Protein AF-A0A150GAD6-F1 (afdb_monomer_lite)

InterPro domains:
  IPR044849 Ion channel CASTOR/POLLUX/SYM8-like [PTHR31563] (109-299)

Secondary structure (DSSP, 8-state):
---GGGS-HHHHHHHHHHHHHHHHHHHH-HHHHHTT---------------------------------------------------------------HHHHHHHHHHHHHHHHHHHHHHHHHHHHTSPPSS--EEEEETT-HHHHHHHHHHHHHHHHHHHHHHHHHHHHHHHTTTS---S-S----S-TT-S--EEEEE-HHHHHHHHHHHHHH-TTHHHHHHHHHSTTS-EEEEE-GGGGTPPTT-EEEHHHHHHHHHTTT-EEEEEEETTEEEES--TT-EEE--TT-EEEEEES---

Organism: Gonium pectorale (NCBI:txid33097)

pLDDT: mean 71.63, std 22.08, range [29.22, 98.5]

Radius of gyration: 32.31 Å; chains: 1; bounding box: 54×62×114 Å

Sequence (302 aa):
MAGLESLPADEADAAVLAAALQLQRLLADPRIVQAADPWVTHEDEEAEADGSPSSPWSGLSRTGTVIQRLSSEDGDVRGEMGYNWGEVSISSSSGSSVDFVELAAAEAEAARRRREAAEAADAAAQRRRPPAKPLTFVCSLRDHQNAAVLRAIADVACRTASASVAAAVRRHGDGAAAGTEAAADGGGGGGWARGLSIEAVEPGAIVSGILAQVAADPRLASGLEDLLDESGCELYLKRPDRYGLPPLERLSWEQVCEVVHATGDAALGYQHRGHLVLAPPAASPLVLVAGDKLVVLSESFL

Structure (mmCIF, N/CA/C/O backbone):
data_AF-A0A150GAD6-F1
#
_entry.id   AF-A0A150GAD6-F1
#
loop_
_atom_site.group_PDB
_atom_site.id
_atom_site.type_symbol
_atom_site.label_atom_id
_atom_site.label_alt_id
_atom_site.label_comp_id
_atom_site.label_asym_id
_atom_site.label_entity_id
_atom_site.label_seq_id
_atom_site.pdbx_PDB_ins_code
_atom_site.Cartn_x
_atom_site.Cartn_y
_atom_site.Cartn_z
_atom_site.occupancy
_atom_site.B_iso_or_equiv
_atom_site.auth_seq_id
_atom_site.auth_comp_id
_atom_site.auth_asym_id
_atom_site.auth_atom_id
_atom_site.pdbx_PDB_model_num
ATOM 1 N N . MET A 1 1 ? -4.203 -9.283 8.607 1.00 38.91 1 MET A N 1
ATOM 2 C CA . MET A 1 1 ? -3.133 -10.017 9.307 1.00 38.91 1 MET A CA 1
ATOM 3 C C . MET A 1 1 ? -3.082 -9.498 10.722 1.00 38.91 1 MET A C 1
ATOM 5 O O . MET A 1 1 ? -2.975 -8.289 10.885 1.00 38.91 1 MET A O 1
ATOM 9 N N . ALA A 1 2 ? -3.182 -10.368 11.724 1.00 40.28 2 ALA A N 1
ATOM 10 C CA . ALA A 1 2 ? -2.573 -10.016 12.995 1.00 40.28 2 ALA A CA 1
ATOM 11 C C . ALA A 1 2 ? -1.077 -9.863 12.672 1.00 40.28 2 ALA A C 1
ATOM 13 O O . ALA A 1 2 ? -0.500 -10.760 12.054 1.00 40.28 2 ALA A O 1
ATOM 14 N N . GLY A 1 3 ? -0.522 -8.660 12.848 1.00 43.34 3 GLY A N 1
ATOM 15 C CA . GLY A 1 3 ? 0.879 -8.413 12.508 1.00 43.34 3 GLY A CA 1
ATOM 16 C C . GLY A 1 3 ? 1.776 -9.386 13.274 1.00 43.34 3 GLY A C 1
ATOM 17 O O . GLY A 1 3 ? 1.334 -9.993 14.246 1.00 43.34 3 GLY A O 1
ATOM 18 N N . LEU A 1 4 ? 3.054 -9.486 12.901 1.00 44.22 4 LEU A N 1
ATOM 19 C CA . LEU A 1 4 ? 4.065 -10.208 13.699 1.00 44.22 4 LEU A CA 1
ATOM 20 C C . LEU A 1 4 ? 4.022 -9.840 15.201 1.00 44.22 4 LEU A C 1
ATOM 22 O O . LEU A 1 4 ? 4.456 -10.603 16.051 1.00 44.22 4 LEU A O 1
ATOM 26 N N . GLU A 1 5 ? 3.434 -8.687 15.518 1.00 45.50 5 GLU A N 1
ATOM 27 C CA . GLU A 1 5 ? 3.086 -8.178 16.842 1.00 45.50 5 GLU A CA 1
ATOM 28 C C . GLU A 1 5 ? 2.200 -9.088 17.711 1.00 45.50 5 GLU A C 1
ATOM 30 O O . GLU A 1 5 ? 2.234 -8.936 18.931 1.00 45.50 5 GLU A O 1
ATOM 35 N N . SER A 1 6 ? 1.403 -9.994 17.130 1.00 52.91 6 SER A N 1
ATOM 36 C CA . SER A 1 6 ? 0.539 -10.917 17.884 1.00 52.91 6 SER A CA 1
ATOM 37 C C . SER A 1 6 ? 1.112 -12.324 18.030 1.00 52.91 6 SER A C 1
ATOM 39 O O . SER A 1 6 ? 0.463 -13.168 18.648 1.00 52.91 6 SER A O 1
ATOM 41 N N . LEU A 1 7 ? 2.251 -12.612 17.396 1.00 53.53 7 LEU A N 1
ATOM 42 C CA . LEU A 1 7 ? 2.871 -13.927 17.486 1.00 53.53 7 LEU A CA 1
ATOM 43 C C . LEU A 1 7 ? 3.637 -14.054 18.812 1.00 53.53 7 LEU A C 1
ATOM 45 O O . LEU A 1 7 ? 4.181 -13.060 19.309 1.00 53.53 7 LEU A O 1
ATOM 49 N N . PRO A 1 8 ? 3.693 -15.256 19.405 1.00 71.38 8 PRO A N 1
ATOM 50 C CA . PRO A 1 8 ? 4.574 -15.515 20.534 1.00 71.38 8 PRO A CA 1
ATOM 51 C C . PRO A 1 8 ? 6.049 -15.290 20.136 1.00 71.38 8 PRO A C 1
ATOM 53 O O . PRO A 1 8 ? 6.417 -15.307 18.960 1.00 71.38 8 PRO A O 1
ATOM 56 N N . ALA A 1 9 ? 6.898 -14.977 21.121 1.00 63.19 9 ALA A N 1
ATOM 57 C CA . ALA A 1 9 ? 8.249 -14.450 20.885 1.00 63.19 9 ALA A CA 1
ATOM 58 C C . ALA A 1 9 ? 9.153 -15.393 20.065 1.00 63.19 9 ALA A C 1
ATOM 60 O O . ALA A 1 9 ? 9.979 -14.936 19.280 1.00 63.19 9 ALA A O 1
ATOM 61 N N . ASP A 1 10 ? 8.970 -16.699 20.222 1.00 61.72 10 ASP A N 1
ATOM 62 C CA . ASP A 1 10 ? 9.649 -17.752 19.470 1.00 61.72 10 ASP A CA 1
ATOM 63 C C . ASP A 1 10 ? 9.242 -17.787 17.986 1.00 61.72 10 ASP A C 1
ATOM 65 O O . ASP A 1 10 ? 10.100 -17.949 17.116 1.00 61.72 10 ASP A O 1
ATOM 69 N N . GLU A 1 11 ? 7.965 -17.555 17.674 1.00 66.31 11 GLU A N 1
ATOM 70 C CA . GLU A 1 11 ? 7.484 -17.437 16.291 1.00 66.31 11 GLU A CA 1
ATOM 71 C C . GLU A 1 11 ? 7.970 -16.142 15.614 1.00 66.31 11 GLU A C 1
ATOM 73 O O . GLU A 1 11 ? 8.321 -16.151 14.430 1.00 66.31 11 GLU A O 1
ATOM 78 N N . ALA A 1 12 ? 8.055 -15.034 16.358 1.00 61.72 12 ALA A N 1
ATOM 79 C CA . ALA A 1 12 ? 8.603 -13.773 15.852 1.00 61.72 12 ALA A CA 1
ATOM 80 C C . ALA A 1 12 ? 10.104 -13.885 15.516 1.00 61.72 12 ALA A C 1
ATOM 82 O O . ALA A 1 12 ? 10.535 -13.434 14.450 1.00 61.72 12 ALA A O 1
ATOM 83 N N . ASP A 1 13 ? 10.892 -14.537 16.377 1.00 60.00 13 ASP A N 1
ATOM 84 C CA . ASP A 1 13 ? 12.315 -14.802 16.129 1.00 60.00 13 ASP A CA 1
ATOM 85 C C . ASP A 1 13 ? 12.518 -15.705 14.896 1.00 60.00 13 ASP A C 1
ATOM 87 O O . ASP A 1 13 ? 13.404 -15.453 14.071 1.00 60.00 13 ASP A O 1
ATOM 91 N N . ALA A 1 14 ? 11.663 -16.719 14.715 1.00 64.75 14 ALA A N 1
ATOM 92 C CA . ALA A 1 14 ? 11.680 -17.576 13.530 1.00 64.75 14 ALA A CA 1
ATOM 93 C C . ALA A 1 14 ? 11.357 -16.797 12.241 1.00 64.75 14 ALA A C 1
ATOM 95 O O . ALA A 1 14 ? 12.007 -17.008 11.212 1.00 64.75 14 ALA A O 1
ATOM 96 N N . ALA A 1 15 ? 10.403 -15.862 12.290 1.00 61.16 15 ALA A N 1
ATOM 97 C CA . ALA A 1 15 ? 10.055 -15.014 11.153 1.00 61.16 15 ALA A CA 1
ATOM 98 C C . ALA A 1 15 ? 11.191 -14.052 10.762 1.00 61.16 15 ALA A C 1
ATOM 100 O O . ALA A 1 15 ? 11.472 -13.884 9.574 1.00 61.16 15 ALA A O 1
ATOM 101 N N . VAL A 1 16 ? 11.895 -13.468 11.739 1.00 62.44 16 VAL A N 1
ATOM 102 C CA . VAL A 1 16 ? 13.074 -12.623 11.477 1.00 62.44 16 VAL A CA 1
ATOM 103 C C . VAL A 1 16 ? 14.212 -13.430 10.862 1.00 62.44 16 VAL A C 1
ATOM 105 O O . VAL A 1 16 ? 14.834 -12.973 9.902 1.00 62.44 16 VAL A O 1
ATOM 108 N N . LEU A 1 17 ? 14.469 -14.641 11.364 1.00 65.19 17 LEU A N 1
ATOM 109 C CA . LEU A 1 17 ? 15.469 -15.530 10.776 1.00 65.19 17 LEU A CA 1
ATOM 110 C C . LEU A 1 17 ? 15.102 -15.902 9.332 1.00 65.19 17 LEU A C 1
ATOM 112 O O . LEU A 1 17 ? 15.962 -15.868 8.454 1.00 65.19 17 LEU A O 1
ATOM 116 N N . ALA A 1 18 ? 13.829 -16.206 9.066 1.00 65.06 18 ALA A N 1
ATOM 117 C CA . ALA A 1 18 ? 13.349 -16.492 7.718 1.00 65.06 18 ALA A CA 1
ATOM 118 C C . ALA A 1 18 ? 13.539 -15.291 6.774 1.00 65.06 18 ALA A C 1
ATOM 120 O O . ALA A 1 18 ? 14.039 -15.474 5.664 1.00 65.06 18 ALA A O 1
ATOM 121 N N . ALA A 1 19 ? 13.221 -14.072 7.221 1.00 63.06 19 ALA A N 1
ATOM 122 C CA . ALA A 1 19 ? 13.436 -12.847 6.449 1.00 63.06 19 ALA A CA 1
ATOM 123 C C . ALA A 1 19 ? 14.930 -12.583 6.180 1.00 63.06 19 ALA A C 1
ATOM 125 O O . ALA A 1 19 ? 15.312 -12.255 5.056 1.00 63.06 19 ALA A O 1
ATOM 126 N N . ALA A 1 20 ? 15.798 -12.792 7.175 1.00 64.75 20 ALA A N 1
ATOM 127 C CA . ALA A 1 20 ? 17.246 -12.648 7.019 1.00 64.75 20 ALA A CA 1
ATOM 128 C C . ALA A 1 20 ? 17.827 -13.669 6.023 1.00 64.75 20 ALA A C 1
ATOM 130 O O . ALA A 1 20 ? 18.630 -13.308 5.162 1.00 64.75 20 ALA A O 1
ATOM 131 N N . LEU A 1 21 ? 17.379 -14.927 6.083 1.00 68.69 21 LEU A N 1
ATOM 132 C CA . LEU A 1 21 ? 17.775 -15.972 5.134 1.00 68.69 21 LEU A CA 1
ATOM 133 C C . LEU A 1 21 ? 17.241 -15.705 3.720 1.00 68.69 21 LEU A C 1
ATOM 135 O O . LEU A 1 21 ? 17.949 -15.947 2.742 1.00 68.69 21 LEU A O 1
ATOM 139 N N . GLN A 1 22 ? 16.019 -15.179 3.591 1.00 67.81 22 GLN A N 1
ATOM 140 C CA . GLN A 1 22 ? 15.479 -14.730 2.305 1.00 67.81 22 GLN A CA 1
ATOM 141 C C . GLN A 1 22 ? 16.316 -13.591 1.719 1.00 67.81 22 GLN A C 1
ATOM 143 O O . GLN A 1 22 ? 16.651 -13.645 0.536 1.00 67.81 22 GLN A O 1
ATOM 148 N N . LEU A 1 23 ? 16.721 -12.616 2.540 1.00 68.62 23 LEU A N 1
ATOM 149 C CA . LEU A 1 23 ? 17.596 -11.527 2.112 1.00 68.62 23 LEU A CA 1
ATOM 150 C C . LEU A 1 23 ? 18.963 -12.052 1.660 1.00 68.62 23 LEU A C 1
ATOM 152 O O . LEU A 1 23 ? 19.433 -11.686 0.587 1.00 68.62 23 LEU A O 1
ATOM 156 N N . GLN A 1 24 ? 19.581 -12.959 2.425 1.00 71.94 24 GLN A N 1
ATOM 157 C CA . GLN A 1 24 ? 20.842 -13.593 2.025 1.00 71.94 24 GLN A CA 1
ATOM 158 C C . GLN A 1 24 ? 20.704 -14.355 0.703 1.00 71.94 24 GLN A C 1
ATOM 160 O O . GLN A 1 24 ? 21.581 -14.249 -0.151 1.00 71.94 24 GLN A O 1
ATOM 165 N N . ARG A 1 25 ? 19.600 -15.084 0.501 1.00 71.19 25 ARG A N 1
ATOM 166 C CA . ARG A 1 25 ? 19.341 -15.814 -0.747 1.00 71.19 25 ARG A CA 1
ATOM 167 C C . ARG A 1 25 ? 19.151 -14.874 -1.939 1.00 71.19 25 ARG A C 1
ATOM 169 O O . ARG A 1 25 ? 19.709 -15.150 -2.994 1.00 71.19 25 ARG A O 1
ATOM 176 N N . LEU A 1 26 ? 18.408 -13.780 -1.766 1.00 67.69 26 LEU A N 1
ATOM 177 C CA . LEU A 1 26 ? 18.246 -12.724 -2.774 1.00 67.69 26 LEU A CA 1
ATOM 178 C C . LEU A 1 26 ? 19.596 -12.103 -3.153 1.00 67.69 26 LEU A C 1
ATOM 180 O O . LEU A 1 26 ? 19.914 -11.980 -4.330 1.00 67.69 26 LEU A O 1
ATOM 184 N N . LEU A 1 27 ? 20.419 -11.769 -2.157 1.00 69.00 27 LEU A N 1
ATOM 185 C CA . LEU A 1 27 ? 21.738 -11.159 -2.359 1.00 69.00 27 LEU A CA 1
ATOM 186 C C . LEU A 1 27 ? 22.782 -12.123 -2.943 1.00 69.00 27 LEU A C 1
ATOM 188 O O . LEU A 1 27 ? 23.798 -11.669 -3.474 1.00 69.00 27 LEU A O 1
ATOM 192 N N . ALA A 1 28 ? 22.563 -13.431 -2.809 1.00 72.12 28 ALA A N 1
ATOM 193 C CA . ALA A 1 28 ? 23.409 -14.475 -3.373 1.00 72.12 28 ALA A CA 1
ATOM 194 C C . ALA A 1 28 ? 23.013 -14.864 -4.807 1.00 72.12 28 ALA A C 1
ATOM 196 O O . ALA A 1 28 ? 23.768 -15.596 -5.444 1.00 72.12 28 ALA A O 1
ATOM 197 N N . ASP A 1 29 ? 21.862 -14.407 -5.320 1.00 71.25 29 ASP A N 1
ATOM 198 C CA . ASP A 1 29 ? 21.443 -14.702 -6.690 1.00 71.25 29 ASP A CA 1
ATOM 199 C C . ASP A 1 29 ? 22.270 -13.869 -7.690 1.00 71.25 29 ASP A C 1
ATOM 201 O O . ASP A 1 29 ? 22.107 -12.645 -7.775 1.00 71.25 29 ASP A O 1
ATOM 205 N N . PRO A 1 30 ? 23.154 -14.502 -8.486 1.00 64.56 30 PRO A N 1
ATOM 206 C CA . PRO A 1 30 ? 23.999 -13.783 -9.425 1.00 64.56 30 PRO A CA 1
ATOM 207 C C . PRO A 1 30 ? 23.189 -13.109 -10.532 1.00 64.56 30 PRO A C 1
ATOM 209 O O . PRO A 1 30 ? 23.686 -12.159 -11.110 1.00 64.56 30 PRO A O 1
ATOM 212 N N . ARG A 1 31 ? 21.951 -13.527 -10.828 1.00 65.38 31 ARG A N 1
ATOM 213 C CA . ARG A 1 31 ? 21.124 -12.878 -11.862 1.00 65.38 31 ARG A CA 1
ATOM 214 C C . ARG A 1 31 ? 20.660 -11.492 -11.433 1.00 65.38 31 ARG A C 1
ATOM 216 O O . ARG A 1 31 ? 20.565 -10.597 -12.265 1.00 65.38 31 ARG A O 1
ATOM 223 N N . ILE A 1 32 ? 20.414 -11.319 -10.138 1.00 62.12 32 ILE A N 1
ATOM 224 C CA . ILE A 1 32 ? 20.028 -10.035 -9.547 1.00 62.12 32 ILE A CA 1
ATOM 225 C C . ILE A 1 32 ? 21.247 -9.106 -9.483 1.00 62.12 32 ILE A C 1
ATOM 227 O O . ILE A 1 32 ? 21.131 -7.913 -9.747 1.00 62.12 32 ILE A O 1
ATOM 231 N N . VAL A 1 33 ? 22.428 -9.664 -9.196 1.00 57.25 33 VAL A N 1
ATOM 232 C CA . VAL A 1 33 ? 23.683 -8.907 -9.062 1.00 57.25 33 VAL A CA 1
ATOM 233 C C . VAL A 1 33 ? 24.350 -8.604 -10.417 1.00 57.25 33 VAL A C 1
ATOM 235 O O . VAL A 1 33 ? 24.954 -7.549 -10.568 1.00 57.25 33 VAL A O 1
ATOM 238 N N . GLN A 1 34 ? 24.250 -9.492 -11.413 1.00 55.38 34 GLN A N 1
ATOM 239 C CA . GLN A 1 34 ? 24.937 -9.367 -12.712 1.00 55.38 34 GLN A CA 1
ATOM 240 C C . GLN A 1 34 ? 24.139 -8.610 -13.782 1.00 55.38 34 GLN A C 1
ATOM 242 O O . GLN A 1 34 ? 24.724 -8.207 -14.780 1.00 55.38 34 GLN A O 1
ATOM 247 N N . ALA A 1 35 ? 22.845 -8.337 -13.586 1.00 53.59 35 ALA A N 1
ATOM 248 C CA . ALA A 1 35 ? 22.073 -7.466 -14.486 1.00 53.59 35 ALA A CA 1
ATOM 249 C C . ALA A 1 35 ? 22.475 -5.970 -14.400 1.00 53.59 35 ALA A C 1
ATOM 251 O O . ALA A 1 35 ? 21.791 -5.109 -14.958 1.00 53.59 35 ALA A O 1
ATOM 252 N N . ALA A 1 36 ? 23.554 -5.660 -13.672 1.00 48.69 36 ALA A N 1
ATOM 253 C CA . ALA A 1 36 ? 23.989 -4.317 -13.317 1.00 48.69 36 ALA A CA 1
ATOM 254 C C . ALA A 1 36 ? 24.815 -3.590 -14.395 1.00 48.69 36 ALA A C 1
ATOM 256 O O . ALA A 1 36 ? 24.893 -2.375 -14.306 1.00 48.69 36 ALA A O 1
ATOM 257 N N . ASP A 1 37 ? 25.342 -4.263 -15.426 1.00 52.28 37 ASP A N 1
ATOM 258 C CA . ASP A 1 37 ? 26.145 -3.588 -16.464 1.00 52.28 37 ASP A CA 1
ATOM 259 C C . ASP A 1 37 ? 25.886 -4.107 -17.889 1.00 52.28 37 ASP A C 1
ATOM 261 O O . ASP A 1 37 ? 26.587 -4.993 -18.380 1.00 52.28 37 ASP A O 1
ATOM 265 N N . PRO A 1 38 ? 24.903 -3.531 -18.600 1.00 49.25 38 PRO A N 1
ATOM 266 C CA . PRO A 1 38 ? 24.990 -3.433 -20.056 1.00 49.25 38 PRO A CA 1
ATOM 267 C C . PRO A 1 38 ? 25.139 -1.989 -20.556 1.00 49.25 38 PRO A C 1
ATOM 269 O O . PRO A 1 38 ? 25.430 -1.797 -21.731 1.00 49.25 38 PRO A O 1
ATOM 272 N N . TRP A 1 39 ? 25.002 -0.973 -19.694 1.00 47.53 39 TRP A N 1
ATOM 273 C CA . TRP A 1 39 ? 25.219 0.433 -20.065 1.00 47.53 39 TRP A CA 1
ATOM 274 C C . TRP A 1 39 ? 26.703 0.810 -20.011 1.00 47.53 39 TRP A C 1
ATOM 276 O O . TRP A 1 39 ? 27.077 1.848 -19.471 1.00 47.53 39 TRP A O 1
ATOM 286 N N . VAL A 1 40 ? 27.559 -0.027 -20.604 1.00 49.78 40 VAL A N 1
ATOM 287 C CA . VAL A 1 40 ? 28.810 0.489 -21.157 1.00 49.78 40 VAL A CA 1
ATOM 288 C C . VAL A 1 40 ? 28.367 1.438 -22.258 1.00 49.78 40 VAL A C 1
ATOM 290 O O . VAL A 1 40 ? 27.817 1.014 -23.273 1.00 49.78 40 VAL A O 1
ATOM 293 N N . THR A 1 41 ? 28.504 2.730 -21.987 1.00 49.62 41 THR A N 1
ATOM 294 C CA . THR A 1 41 ? 28.263 3.815 -22.927 1.00 49.62 41 THR A CA 1
ATOM 295 C C . THR A 1 41 ? 29.066 3.532 -24.191 1.00 49.62 41 THR A C 1
ATOM 297 O O . THR A 1 41 ? 30.276 3.750 -24.227 1.00 49.62 41 THR A O 1
ATOM 300 N N . HIS A 1 42 ? 28.403 3.011 -25.223 1.00 46.66 42 HIS A N 1
ATOM 301 C CA . HIS A 1 42 ? 28.862 3.197 -26.588 1.00 46.66 42 HIS A CA 1
ATOM 302 C C . HIS A 1 42 ? 28.696 4.689 -26.875 1.00 46.66 42 HIS A C 1
ATOM 304 O O . HIS A 1 42 ? 27.632 5.148 -27.281 1.00 46.66 42 HIS A O 1
ATOM 310 N N . GLU A 1 43 ? 29.729 5.455 -26.534 1.00 49.59 43 GLU A N 1
ATOM 311 C CA . GLU A 1 43 ? 29.955 6.787 -27.074 1.00 49.59 43 GLU A CA 1
ATOM 312 C C . GLU A 1 43 ? 30.253 6.620 -28.565 1.00 49.59 43 GLU A C 1
ATOM 314 O O . GLU A 1 43 ? 31.413 6.586 -28.944 1.00 49.59 43 GLU A O 1
ATOM 319 N N . ASP A 1 44 ? 29.232 6.446 -29.405 1.00 46.19 44 ASP A N 1
ATOM 320 C CA . ASP A 1 44 ? 29.406 6.519 -30.854 1.00 46.19 44 ASP A CA 1
ATOM 321 C C . ASP A 1 44 ? 28.166 7.120 -31.536 1.00 46.19 44 ASP A C 1
ATOM 323 O O . ASP A 1 44 ? 27.056 6.596 -31.465 1.00 46.19 44 ASP A O 1
ATOM 327 N N . GLU A 1 45 ? 28.452 8.220 -32.237 1.00 52.09 45 GLU A N 1
ATOM 328 C CA . GLU A 1 45 ? 27.810 8.708 -33.463 1.00 52.09 45 GLU A CA 1
ATOM 329 C C . GLU A 1 45 ? 26.387 9.287 -33.370 1.00 52.09 45 GLU A C 1
ATOM 331 O O . GLU A 1 45 ? 25.390 8.698 -33.789 1.00 52.09 45 GLU A O 1
ATOM 336 N N . GLU A 1 46 ? 26.327 10.558 -32.957 1.00 44.50 46 GLU A N 1
ATOM 337 C CA . GLU A 1 46 ? 25.264 11.486 -33.350 1.00 44.50 46 GLU A CA 1
ATOM 338 C C . GLU A 1 46 ? 25.270 11.681 -34.878 1.00 44.50 46 GLU A C 1
ATOM 340 O O . GLU A 1 46 ? 26.071 12.436 -35.432 1.00 44.50 46 GLU A O 1
ATOM 345 N N . ALA A 1 47 ? 24.354 11.005 -35.570 1.00 46.06 47 ALA A N 1
ATOM 346 C CA . ALA A 1 47 ? 23.941 11.372 -36.917 1.00 46.06 47 ALA A CA 1
ATOM 347 C C . ALA A 1 47 ? 22.699 12.271 -36.832 1.00 46.06 47 ALA A C 1
ATOM 349 O O . ALA A 1 47 ? 21.620 11.833 -36.428 1.00 46.06 47 ALA A O 1
ATOM 350 N N . GLU A 1 48 ? 22.875 13.533 -37.230 1.00 53.44 48 GLU A N 1
ATOM 351 C CA . GLU A 1 48 ? 21.810 14.500 -37.492 1.00 53.44 48 GLU A CA 1
ATOM 352 C C . GLU A 1 48 ? 20.735 13.909 -38.419 1.00 53.44 48 GLU A C 1
ATOM 354 O O . GLU A 1 48 ? 21.009 13.539 -39.563 1.00 53.44 48 GLU A O 1
ATOM 359 N N . ALA A 1 49 ? 19.484 13.900 -37.961 1.00 42.75 49 ALA A N 1
ATOM 360 C CA . ALA A 1 49 ? 18.324 13.810 -38.838 1.00 42.75 49 ALA A CA 1
ATOM 361 C C . ALA A 1 49 ? 17.212 14.724 -38.310 1.00 42.75 49 ALA A C 1
ATOM 363 O O . ALA A 1 49 ? 16.446 14.385 -37.409 1.00 42.75 49 ALA A O 1
ATOM 364 N N . ASP A 1 50 ? 17.190 15.913 -38.902 1.00 50.41 50 ASP A N 1
ATOM 365 C CA . ASP A 1 50 ? 16.188 16.963 -38.788 1.00 50.41 50 ASP A CA 1
ATOM 366 C C . ASP A 1 50 ? 14.859 16.517 -39.431 1.00 50.41 50 ASP A C 1
ATOM 368 O O . ASP A 1 50 ? 14.846 15.957 -40.532 1.00 50.41 50 ASP A O 1
ATOM 372 N N . GLY A 1 51 ? 13.727 16.738 -38.755 1.00 41.44 51 GLY A N 1
ATOM 373 C CA . GLY A 1 51 ? 12.421 16.310 -39.271 1.00 41.44 51 GLY A CA 1
ATOM 374 C C . GLY A 1 51 ? 11.244 16.428 -38.301 1.00 41.44 51 GLY A C 1
ATOM 375 O O . GLY A 1 51 ? 10.686 15.421 -37.873 1.00 41.44 51 GLY A O 1
ATOM 376 N N . SER A 1 52 ? 10.819 17.657 -37.995 1.00 49.50 52 SER A N 1
ATOM 377 C CA . SER A 1 52 ? 9.521 17.943 -37.350 1.00 49.50 52 SER A CA 1
ATOM 378 C C . SER A 1 52 ? 8.324 17.561 -38.235 1.00 49.50 52 SER A C 1
ATOM 380 O O . SER A 1 52 ? 8.336 17.848 -39.435 1.00 49.50 52 SER A O 1
ATOM 382 N N . PRO A 1 53 ? 7.221 17.069 -37.635 1.00 46.25 53 PRO A N 1
ATOM 383 C CA . PRO A 1 53 ? 5.939 17.719 -37.927 1.00 46.25 53 PRO A CA 1
ATOM 384 C C . PRO A 1 53 ? 4.969 17.873 -36.734 1.00 46.25 53 PRO A C 1
ATOM 386 O O . PRO A 1 53 ? 4.597 16.927 -36.048 1.00 46.25 53 PRO A O 1
ATOM 389 N N . SER A 1 54 ? 4.524 19.124 -36.588 1.00 36.88 54 SER A N 1
ATOM 390 C CA . SER A 1 54 ? 3.229 19.668 -36.137 1.00 36.88 54 SER A CA 1
ATOM 391 C C . SER A 1 54 ? 2.149 18.757 -35.514 1.00 36.88 54 SER A C 1
ATOM 393 O O . SER A 1 54 ? 1.542 17.931 -36.198 1.00 36.88 54 SER A O 1
ATOM 395 N N . SER A 1 55 ? 1.751 19.100 -34.283 1.00 35.25 55 SER A N 1
ATOM 396 C CA . SER A 1 55 ? 0.477 18.718 -33.645 1.00 35.25 55 SER A CA 1
ATOM 397 C C . SER A 1 55 ? -0.674 19.674 -34.007 1.00 35.25 55 SER A C 1
ATOM 399 O O . SER A 1 55 ? -0.476 20.890 -33.957 1.00 35.25 55 SER A O 1
ATOM 401 N N . PRO A 1 56 ? -1.900 19.170 -34.268 1.00 46.91 56 PRO A N 1
ATOM 402 C CA . PRO A 1 56 ? -3.088 20.004 -34.433 1.00 46.91 56 PRO A CA 1
ATOM 403 C C . PRO A 1 56 ? -4.219 19.599 -33.473 1.00 46.91 56 PRO A C 1
ATOM 405 O O . PRO A 1 56 ? -5.173 18.956 -33.893 1.00 46.91 56 PRO A O 1
ATOM 408 N N . TRP A 1 57 ? -4.161 19.985 -32.197 1.00 37.53 57 TRP A N 1
ATOM 409 C CA . TRP A 1 57 ? -5.321 19.855 -31.304 1.00 37.53 57 TRP A CA 1
ATOM 410 C C . TRP A 1 57 ? -5.424 21.066 -30.382 1.00 37.53 57 TRP A C 1
ATOM 412 O O . TRP A 1 57 ? -4.706 21.200 -29.399 1.00 37.53 57 TRP A O 1
ATOM 422 N N . SER A 1 58 ? -6.333 21.973 -30.734 1.00 35.69 58 SER A N 1
ATOM 423 C CA . SER A 1 58 ? -6.829 23.027 -29.855 1.00 35.69 58 SER A CA 1
ATOM 424 C C . SER A 1 58 ? -8.350 23.054 -29.952 1.00 35.69 58 SER A C 1
ATOM 426 O O . SER A 1 58 ? -8.912 23.026 -31.046 1.00 35.69 58 SER A O 1
ATOM 428 N N . GLY A 1 59 ? -9.007 23.103 -28.794 1.00 36.38 59 GLY A N 1
ATOM 429 C CA . GLY A 1 59 ? -10.427 23.418 -28.692 1.00 36.38 59 GLY A CA 1
ATOM 430 C C . GLY A 1 59 ? -11.189 22.512 -27.737 1.00 36.38 59 GLY A C 1
ATOM 431 O O . GLY A 1 59 ? -11.581 21.420 -28.122 1.00 36.38 59 GLY A O 1
ATOM 432 N N . LEU A 1 60 ? -11.468 23.018 -26.532 1.00 34.56 60 LEU A N 1
ATOM 433 C CA . LEU A 1 60 ? -12.828 23.120 -25.984 1.00 34.56 60 LEU A CA 1
ATOM 434 C C . LEU A 1 60 ? -12.795 23.820 -24.617 1.00 34.56 60 LEU A C 1
ATOM 436 O O . LEU A 1 60 ? -12.206 23.344 -23.655 1.00 34.56 60 LEU A O 1
ATOM 440 N N . SER A 1 61 ? -13.455 24.976 -24.550 1.00 37.28 61 SER A N 1
ATOM 441 C CA . SER A 1 61 ? -13.849 25.653 -23.312 1.00 37.28 61 SER A CA 1
ATOM 442 C C . SER A 1 61 ? -15.304 25.315 -22.987 1.00 37.28 61 SER A C 1
ATOM 444 O O . SER A 1 61 ? -16.105 25.277 -23.921 1.00 37.28 61 SER A O 1
ATOM 446 N N . ARG A 1 62 ? -15.666 25.227 -21.694 1.00 34.28 62 ARG A N 1
ATOM 447 C CA . ARG A 1 62 ? -16.696 26.066 -21.020 1.00 34.28 62 ARG A CA 1
ATOM 448 C C . ARG A 1 62 ? -17.245 25.464 -19.708 1.00 34.28 62 ARG A C 1
ATOM 450 O O . ARG A 1 62 ? -17.634 24.309 -19.694 1.00 34.28 62 ARG A O 1
ATOM 457 N N . THR A 1 63 ? -17.367 26.358 -18.705 1.00 31.56 63 THR A N 1
ATOM 458 C CA . THR A 1 63 ? -18.436 26.555 -17.675 1.00 31.56 63 THR A CA 1
ATOM 459 C C . THR A 1 63 ? -18.901 25.341 -16.856 1.00 31.56 63 THR A C 1
ATOM 461 O O . THR A 1 63 ? -19.337 24.365 -17.438 1.00 31.56 63 THR A O 1
ATOM 464 N N . GLY A 1 64 ? -18.968 25.317 -15.521 1.00 29.22 64 GLY A N 1
ATOM 465 C CA . GLY A 1 64 ? -19.193 26.337 -14.483 1.00 29.22 64 GLY A CA 1
ATOM 466 C C . GLY A 1 64 ? -20.296 25.805 -13.541 1.00 29.22 64 GLY A C 1
ATOM 467 O O . GLY A 1 64 ? -21.169 25.106 -14.040 1.00 29.22 64 GLY A O 1
ATOM 468 N N . THR A 1 65 ? -20.270 26.088 -12.227 1.00 30.28 65 THR A N 1
ATOM 469 C CA . THR A 1 65 ? -21.440 26.365 -11.339 1.00 30.28 65 THR A CA 1
ATOM 470 C C . THR A 1 65 ? -21.042 26.401 -9.853 1.00 30.28 65 THR A C 1
ATOM 472 O O . THR A 1 65 ? -20.170 25.680 -9.386 1.00 30.28 65 THR A O 1
ATOM 475 N N . VAL A 1 66 ? -21.723 27.313 -9.160 1.00 34.25 66 VAL A N 1
ATOM 476 C CA . VAL A 1 66 ? -21.689 27.764 -7.763 1.00 34.25 66 VAL A CA 1
ATOM 477 C C . VAL A 1 66 ? -22.384 26.787 -6.806 1.00 34.25 66 VAL A C 1
ATOM 479 O O . VAL A 1 66 ? -23.478 26.332 -7.126 1.00 34.25 66 VAL A O 1
ATOM 482 N N . ILE A 1 67 ? -21.857 26.595 -5.586 1.00 33.09 67 ILE A N 1
ATOM 483 C CA . ILE A 1 67 ? -22.645 26.151 -4.416 1.00 33.09 67 ILE A CA 1
ATOM 484 C C . ILE A 1 67 ? -22.254 26.956 -3.161 1.00 33.09 67 ILE A C 1
ATOM 486 O O . ILE A 1 67 ? -21.090 27.021 -2.779 1.00 33.09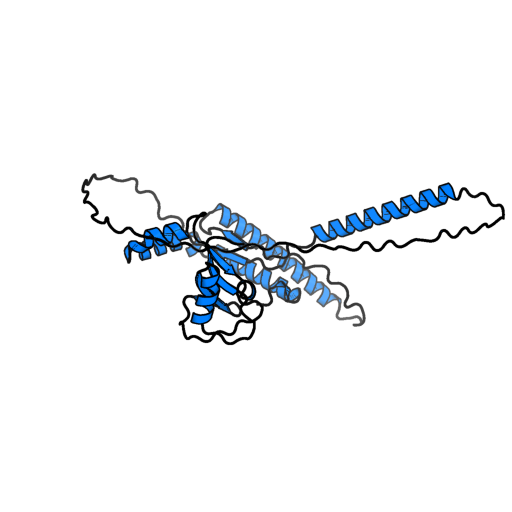 67 ILE A O 1
ATOM 490 N N . GLN A 1 68 ? -23.267 27.560 -2.527 1.00 34.78 68 GLN A N 1
ATOM 491 C CA . GLN A 1 68 ? -23.256 28.150 -1.181 1.00 34.78 68 GLN A CA 1
ATOM 492 C C . GLN A 1 68 ? -23.466 27.078 -0.093 1.00 34.78 68 GLN A C 1
ATOM 494 O O . GLN A 1 68 ? -24.259 26.161 -0.293 1.00 34.78 68 GLN A O 1
ATOM 499 N N . ARG A 1 69 ? -22.900 27.282 1.107 1.00 31.70 69 ARG A N 1
ATOM 500 C CA . ARG A 1 69 ? -23.444 26.837 2.417 1.00 31.70 69 ARG A CA 1
ATOM 501 C C . ARG A 1 69 ? -22.699 27.590 3.530 1.00 31.70 69 ARG A C 1
ATOM 503 O O . ARG A 1 69 ? -21.478 27.585 3.536 1.00 31.70 69 ARG A O 1
ATOM 510 N N . LEU A 1 70 ? -23.347 28.526 4.225 1.00 32.62 70 LEU A N 1
ATOM 511 C CA . LEU A 1 70 ? -24.162 28.413 5.452 1.00 32.62 70 LEU A CA 1
ATOM 512 C C . LEU A 1 70 ? -23.368 28.101 6.734 1.00 32.62 70 LEU A C 1
ATOM 514 O O . LEU A 1 70 ? -22.676 27.097 6.848 1.00 32.62 70 LEU A O 1
ATOM 518 N N . SER A 1 71 ? -23.549 29.031 7.667 1.00 37.78 71 SER A N 1
ATOM 519 C CA . SER A 1 71 ? -23.035 29.222 9.021 1.00 37.78 71 SER A CA 1
ATOM 520 C C . SER A 1 71 ? -23.715 28.364 10.098 1.00 37.78 71 SER A C 1
ATOM 522 O O . SER A 1 71 ? -24.869 27.976 9.933 1.00 37.78 71 SER A O 1
ATOM 524 N N . SER A 1 72 ? -23.025 28.181 11.231 1.00 36.84 72 SER A N 1
ATOM 525 C CA . SER A 1 72 ? -23.537 28.008 12.614 1.00 36.84 72 SER A CA 1
ATOM 526 C C . SER A 1 72 ? -22.292 28.071 13.522 1.00 36.84 72 SER A C 1
ATOM 528 O O . SER A 1 72 ? -21.354 27.323 13.268 1.00 36.84 72 SER A O 1
ATOM 530 N N . GLU A 1 73 ? -22.032 29.064 14.376 1.00 38.22 73 GLU A N 1
ATOM 531 C CA . GLU A 1 73 ? -22.693 29.519 15.619 1.00 38.22 73 GLU A CA 1
ATOM 532 C C . GLU A 1 73 ? -22.825 28.456 16.733 1.00 38.22 73 GLU A C 1
ATOM 534 O O . GLU A 1 73 ? -23.563 27.483 16.590 1.00 38.22 73 GLU A O 1
ATOM 539 N N . ASP A 1 74 ? -22.076 28.751 17.810 1.00 34.94 74 ASP A N 1
ATOM 540 C CA . ASP A 1 74 ? -22.311 28.623 19.260 1.00 34.94 74 ASP A CA 1
ATOM 541 C C . ASP A 1 74 ? -22.400 27.278 20.007 1.00 34.94 74 ASP A C 1
ATOM 543 O O . ASP A 1 74 ? -23.110 26.348 19.635 1.00 34.94 74 ASP A O 1
ATOM 547 N N . GLY A 1 75 ? -21.746 27.249 21.185 1.00 35.50 75 GLY A N 1
ATOM 548 C CA . GLY A 1 75 ? -22.020 26.279 22.253 1.00 35.50 75 GLY A CA 1
ATOM 549 C C . GLY A 1 75 ? -20.946 26.153 23.345 1.00 35.50 75 GLY A C 1
ATOM 550 O O . GLY A 1 75 ? -20.052 25.323 23.238 1.00 35.50 75 GLY A O 1
ATOM 551 N N . ASP A 1 76 ? -21.079 26.961 24.396 1.00 38.94 76 ASP A N 1
ATOM 552 C CA . ASP A 1 76 ? -20.241 27.110 25.599 1.00 38.94 76 ASP A CA 1
ATOM 553 C C . ASP A 1 76 ? -20.458 26.009 26.684 1.00 38.94 76 ASP A C 1
ATOM 555 O O . ASP A 1 76 ? -21.334 25.153 26.564 1.00 38.94 76 ASP A O 1
ATOM 559 N N . VAL A 1 77 ? -19.719 26.144 27.798 1.00 38.16 77 VAL A N 1
ATOM 560 C CA . VAL A 1 77 ? -19.943 25.664 29.184 1.00 38.16 77 VAL A CA 1
ATOM 561 C C . VAL A 1 77 ? -19.027 24.526 29.679 1.00 38.16 77 VAL A C 1
ATOM 563 O O . VAL A 1 77 ? -19.347 23.339 29.623 1.00 38.16 77 VAL A O 1
ATOM 566 N N . ARG A 1 78 ? -17.909 24.910 30.320 1.00 37.50 78 ARG A N 1
ATOM 567 C CA . ARG A 1 78 ? -17.167 24.081 31.294 1.00 37.50 78 ARG A CA 1
ATOM 568 C C . ARG A 1 78 ? -17.397 24.613 32.709 1.00 37.50 78 ARG A C 1
ATOM 570 O O . ARG A 1 78 ? -16.968 25.712 33.037 1.00 37.50 78 ARG A O 1
ATOM 577 N N . GLY A 1 79 ? -18.068 23.816 33.539 1.00 36.16 79 GLY A N 1
ATOM 578 C CA . GLY A 1 79 ? -18.255 24.085 34.964 1.00 36.16 79 GLY A CA 1
ATOM 579 C C . GLY A 1 79 ? -17.035 23.675 35.792 1.00 36.16 79 GLY A C 1
ATOM 580 O O . GLY A 1 79 ? -16.585 22.532 35.721 1.00 36.16 79 GLY A O 1
ATOM 581 N N . GLU A 1 80 ? -16.523 24.609 36.590 1.00 39.00 80 GLU A N 1
ATOM 582 C CA . GLU A 1 80 ? -15.514 24.375 37.623 1.00 39.00 80 GLU A CA 1
ATOM 583 C C . GLU A 1 80 ? -16.175 23.832 38.902 1.00 39.00 80 GLU A C 1
ATOM 585 O O . GLU A 1 80 ? -17.063 24.460 39.478 1.00 39.00 80 GLU A O 1
ATOM 590 N N . MET A 1 81 ? -15.726 22.664 39.371 1.00 37.19 81 MET A N 1
ATOM 591 C CA . MET A 1 81 ? -16.029 22.147 40.710 1.00 37.19 81 MET A CA 1
ATOM 592 C C . MET A 1 81 ? -14.852 22.450 41.641 1.00 37.19 81 MET A C 1
ATOM 594 O O . MET A 1 81 ? -13.829 21.767 41.609 1.00 37.19 81 MET A O 1
ATOM 598 N N . GLY A 1 82 ? -15.007 23.476 42.476 1.00 37.38 82 GLY A N 1
ATOM 599 C CA . GLY A 1 82 ? -14.095 23.768 43.579 1.00 37.38 82 GLY A CA 1
ATOM 600 C C . GLY A 1 82 ? -14.372 22.860 44.779 1.00 37.38 82 GLY A C 1
ATOM 601 O O . GLY A 1 82 ? -15.470 22.879 45.333 1.00 37.38 82 GLY A O 1
ATOM 602 N N . TYR A 1 83 ? -13.371 22.086 45.204 1.00 37.69 83 TYR A N 1
ATOM 603 C CA . TYR A 1 83 ? -13.403 21.341 46.463 1.00 37.69 83 TYR A CA 1
ATOM 604 C C . TYR A 1 83 ? -12.699 22.151 47.554 1.00 37.69 83 TYR A C 1
ATOM 606 O O . TYR A 1 83 ? -11.495 22.395 47.495 1.00 37.69 83 TYR A O 1
ATOM 614 N N . ASN A 1 84 ? -13.485 22.580 48.539 1.00 40.47 84 ASN A N 1
ATOM 615 C CA . ASN A 1 84 ? -13.046 23.307 49.722 1.00 40.47 84 ASN A CA 1
ATOM 616 C C . ASN A 1 84 ? -12.515 22.303 50.761 1.00 40.47 84 ASN A C 1
ATOM 618 O O . ASN A 1 84 ? -13.290 21.527 51.323 1.00 40.47 84 ASN A O 1
ATOM 622 N N . TRP A 1 85 ? -11.200 22.283 50.987 1.00 42.03 85 TRP A N 1
ATOM 623 C CA . TRP A 1 85 ? -10.571 21.444 52.008 1.00 42.03 85 TRP A CA 1
ATOM 624 C C . TRP A 1 85 ? -10.539 22.200 53.335 1.00 42.03 85 TRP A C 1
ATOM 626 O O . TRP A 1 85 ? -9.799 23.167 53.496 1.00 42.03 85 TRP A O 1
ATOM 636 N N . GLY A 1 86 ? -11.381 21.760 54.271 1.00 40.22 86 GLY A N 1
ATOM 637 C CA . GLY A 1 86 ? -11.430 22.275 55.634 1.00 40.22 86 GLY A CA 1
ATOM 638 C C . GLY A 1 86 ? -10.136 21.990 56.395 1.00 40.22 86 GLY A C 1
ATOM 639 O O . GLY A 1 86 ? -9.643 20.863 56.427 1.00 40.22 86 GLY A O 1
ATOM 640 N N . GLU A 1 87 ? -9.605 23.038 57.011 1.00 41.53 87 GLU A N 1
ATOM 641 C CA . GLU A 1 87 ? -8.396 23.036 57.823 1.00 41.53 87 GLU A CA 1
ATOM 642 C C . GLU A 1 87 ? -8.694 22.404 59.196 1.00 41.53 87 GLU A C 1
ATOM 644 O O . GLU A 1 87 ? -9.515 22.907 59.964 1.00 41.53 87 GLU A O 1
ATOM 649 N N . VAL A 1 88 ? -8.062 21.266 59.502 1.00 42.84 88 VAL A N 1
ATOM 650 C CA . VAL A 1 88 ? -8.173 20.584 60.802 1.00 42.84 88 VAL A CA 1
ATOM 651 C C . VAL A 1 88 ? -6.901 20.854 61.596 1.00 42.84 88 VAL A C 1
ATOM 653 O O . VAL A 1 88 ? -5.842 20.299 61.310 1.00 42.84 88 VAL A O 1
ATOM 656 N N . SER A 1 89 ? -7.006 21.715 62.605 1.00 40.16 89 SER A N 1
ATOM 657 C CA . SER A 1 89 ? -5.918 22.011 63.537 1.00 40.16 89 SER A CA 1
ATOM 658 C C . SER A 1 89 ? -5.932 21.002 64.689 1.00 40.16 89 SER A C 1
ATOM 660 O O . SER A 1 89 ? -6.900 20.933 65.445 1.00 40.16 89 SER A O 1
ATOM 662 N N . ILE A 1 90 ? -4.855 20.231 64.847 1.00 45.28 90 ILE A N 1
ATOM 663 C CA . ILE A 1 90 ? -4.652 19.316 65.979 1.00 45.28 90 ILE A CA 1
ATOM 664 C C . ILE A 1 90 ? -3.508 19.880 66.824 1.00 45.28 90 ILE A C 1
ATOM 666 O O . ILE A 1 90 ? -2.372 19.963 66.363 1.00 45.28 90 ILE A O 1
ATOM 670 N N . SER A 1 91 ? -3.800 20.294 68.056 1.00 43.00 91 SER A N 1
ATOM 671 C CA . SER A 1 91 ? -2.807 20.775 69.018 1.00 43.00 91 SER A CA 1
ATOM 672 C C . SER A 1 91 ? -2.396 19.645 69.965 1.00 43.00 91 SER A C 1
ATOM 674 O O . SER A 1 91 ? -3.182 19.193 70.794 1.00 43.00 91 SER A O 1
ATOM 676 N N . SER A 1 92 ? -1.145 19.187 69.865 1.00 50.88 92 SER A N 1
ATOM 677 C CA . SER A 1 92 ? -0.555 18.226 70.804 1.00 50.88 92 SER A CA 1
ATOM 678 C C . SER A 1 92 ? 0.608 18.861 71.562 1.00 50.88 92 SER A C 1
ATOM 680 O O . SER A 1 92 ? 1.635 19.206 70.979 1.00 50.88 92 SER A O 1
ATOM 682 N N . SER A 1 93 ? 0.447 19.005 72.876 1.00 52.41 93 SER A N 1
ATOM 683 C CA . SER A 1 93 ? 1.451 19.528 73.797 1.00 52.41 93 SER A CA 1
ATOM 684 C C . SER A 1 93 ? 2.180 18.386 74.508 1.00 52.41 93 SER A C 1
ATOM 686 O O . SER A 1 93 ? 1.675 17.858 75.496 1.00 52.41 93 SER A O 1
ATOM 688 N N . SER A 1 94 ? 3.383 18.030 74.065 1.00 51.84 94 SER A N 1
ATOM 689 C CA . SER A 1 94 ? 4.382 17.433 74.962 1.00 51.84 94 SER A CA 1
ATOM 690 C C . SER A 1 94 ? 5.763 17.470 74.323 1.00 51.84 94 SER A C 1
ATOM 692 O O . SER A 1 94 ? 5.950 17.014 73.198 1.00 51.84 94 SER A O 1
ATOM 694 N N . GLY A 1 95 ? 6.710 18.043 75.062 1.00 58.12 95 GLY A N 1
ATOM 695 C CA . GLY A 1 95 ? 8.058 18.341 74.618 1.00 58.12 95 GLY A CA 1
ATOM 696 C C . GLY A 1 95 ? 8.881 17.105 74.274 1.00 58.12 95 GLY A C 1
ATOM 697 O O . GLY A 1 95 ? 9.172 16.266 75.118 1.00 58.12 95 GLY A O 1
ATOM 698 N N . SER A 1 96 ? 9.312 17.079 73.023 1.00 53.72 96 SER A N 1
ATOM 699 C CA . SER A 1 96 ? 10.595 16.564 72.567 1.00 53.72 96 SER A CA 1
ATOM 700 C C . SER A 1 96 ? 10.852 17.300 71.257 1.00 53.72 96 SER A C 1
ATOM 702 O O . SER A 1 96 ? 10.297 16.944 70.220 1.00 53.72 96 SER A O 1
ATOM 704 N N . SER A 1 97 ? 11.573 18.421 71.340 1.00 54.09 97 SER A N 1
ATOM 705 C CA . SER A 1 97 ? 11.949 19.254 70.191 1.00 54.09 97 SER A CA 1
ATOM 706 C C . SER A 1 97 ? 13.055 18.550 69.413 1.00 54.09 97 SER A C 1
ATOM 708 O O . SER A 1 97 ? 14.199 18.988 69.396 1.00 54.09 97 SER A O 1
ATOM 710 N N . VAL A 1 98 ? 12.732 17.400 68.832 1.00 58.59 98 VAL A N 1
ATOM 711 C CA . VAL A 1 98 ? 13.450 16.928 67.653 1.00 58.59 98 VAL A CA 1
ATOM 712 C C . VAL A 1 98 ? 13.042 17.899 66.553 1.00 58.59 98 VAL A C 1
ATOM 714 O O . VAL A 1 98 ? 11.851 18.189 66.443 1.00 58.59 98 VAL A O 1
ATOM 717 N N . ASP A 1 99 ? 13.986 18.461 65.804 1.00 65.50 99 ASP A N 1
ATOM 718 C CA . ASP A 1 99 ? 13.702 19.431 64.744 1.00 65.50 99 ASP A CA 1
ATOM 719 C C . ASP A 1 99 ? 12.849 18.777 63.641 1.00 65.50 99 ASP A C 1
ATOM 721 O O . ASP A 1 99 ? 13.340 18.297 62.622 1.00 65.50 99 ASP A O 1
ATOM 725 N N . PHE A 1 100 ? 11.528 18.734 63.851 1.00 63.75 100 PHE A N 1
ATOM 726 C CA . PHE A 1 100 ? 10.537 18.168 62.930 1.00 63.75 100 PHE A CA 1
ATOM 727 C C . PHE A 1 100 ? 10.618 18.828 61.551 1.00 63.75 100 PHE A C 1
ATOM 729 O O . PHE A 1 100 ? 10.279 18.207 60.549 1.00 63.75 100 PHE A O 1
ATOM 736 N N . VAL A 1 101 ? 11.107 20.069 61.498 1.00 77.00 101 VAL A N 1
ATOM 737 C CA . VAL A 1 101 ? 11.370 20.808 60.261 1.00 77.00 101 VAL A CA 1
ATOM 738 C C . VAL A 1 101 ? 12.506 20.165 59.459 1.00 77.00 101 VAL A C 1
ATOM 740 O O . VAL A 1 101 ? 12.398 20.050 58.241 1.00 77.00 101 VAL A O 1
ATOM 743 N N . GLU A 1 102 ? 13.566 19.699 60.120 1.00 79.81 102 GLU A N 1
ATOM 744 C CA . GLU A 1 102 ? 14.719 19.079 59.462 1.00 79.81 102 GLU A CA 1
ATOM 745 C C . GLU A 1 102 ? 14.380 17.661 58.975 1.00 79.81 102 GLU A C 1
ATOM 747 O O . GLU A 1 102 ? 14.710 17.290 57.847 1.00 79.81 102 GLU A O 1
ATOM 752 N N . LEU A 1 103 ? 13.612 16.904 59.770 1.00 82.38 103 LEU A N 1
ATOM 753 C CA . LEU A 1 103 ? 13.100 15.592 59.364 1.00 82.38 103 LEU A CA 1
ATOM 754 C C . LEU A 1 103 ? 12.118 15.703 58.182 1.00 82.38 103 LEU A C 1
ATOM 756 O O . LEU A 1 103 ? 12.238 14.953 57.214 1.00 82.38 103 LEU A O 1
ATOM 760 N N . ALA A 1 104 ? 11.191 16.668 58.221 1.00 82.81 104 ALA A N 1
ATOM 761 C CA . ALA A 1 104 ? 10.235 16.903 57.137 1.00 82.81 104 ALA A CA 1
ATOM 762 C C . ALA A 1 104 ? 10.925 17.369 55.843 1.00 82.81 104 ALA A C 1
ATOM 764 O O . ALA A 1 104 ? 10.542 16.942 54.753 1.00 82.81 104 ALA A O 1
ATOM 765 N N . ALA A 1 105 ? 11.968 18.201 55.944 1.00 87.25 105 ALA A N 1
ATOM 766 C CA . ALA A 1 105 ? 12.767 18.618 54.793 1.00 87.25 105 ALA A CA 1
ATOM 767 C C . ALA A 1 105 ? 13.524 17.435 54.163 1.00 87.25 105 ALA A C 1
ATOM 769 O O . ALA A 1 105 ? 13.501 17.271 52.940 1.00 87.25 105 ALA A O 1
ATOM 770 N N . ALA A 1 106 ? 14.130 16.571 54.985 1.00 87.56 106 ALA A N 1
ATOM 771 C CA . ALA A 1 106 ? 14.817 15.370 54.514 1.00 87.56 106 ALA A CA 1
ATOM 772 C C . ALA A 1 106 ? 13.855 14.374 53.839 1.00 87.56 106 ALA A C 1
ATOM 774 O O . ALA A 1 106 ? 14.183 13.786 52.804 1.00 87.56 106 ALA A O 1
ATOM 775 N N . GLU A 1 107 ? 12.648 14.206 54.384 1.00 92.75 107 GLU A N 1
ATOM 776 C CA . GLU A 1 107 ? 11.629 13.325 53.812 1.00 92.75 107 GLU A CA 1
ATOM 777 C C . GLU A 1 107 ? 11.068 13.872 52.488 1.00 92.75 107 GLU A C 1
ATOM 779 O O . GLU A 1 107 ? 10.925 13.119 51.519 1.00 92.75 107 GLU A O 1
ATOM 784 N N . ALA A 1 108 ? 10.847 15.189 52.397 1.00 92.56 108 ALA A N 1
ATOM 785 C CA . ALA A 1 108 ? 10.437 15.855 51.162 1.00 92.56 108 ALA A CA 1
ATOM 786 C C . ALA A 1 108 ? 11.502 15.736 50.056 1.00 92.56 108 ALA A C 1
ATOM 788 O O . ALA A 1 108 ? 11.170 15.452 48.900 1.00 92.56 108 ALA A O 1
ATOM 789 N N . GLU A 1 109 ? 12.787 15.884 50.394 1.00 95.69 109 GLU A N 1
ATOM 790 C CA . GLU A 1 109 ? 13.873 15.706 49.428 1.00 95.69 109 GLU A CA 1
ATOM 791 C C . GLU A 1 109 ? 14.004 14.242 48.977 1.00 95.69 109 GLU A C 1
ATOM 793 O O . GLU A 1 109 ? 14.157 13.969 47.7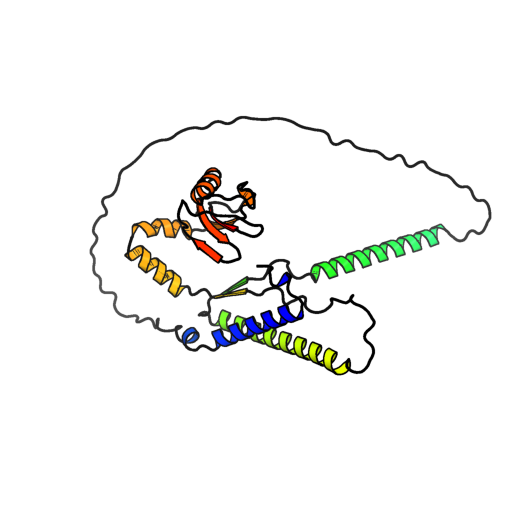82 1.00 95.69 109 GLU A O 1
ATOM 798 N N . ALA A 1 110 ? 13.862 13.280 49.896 1.00 94.06 110 ALA A N 1
ATOM 799 C CA . ALA A 1 110 ? 13.844 11.859 49.558 1.00 94.06 110 ALA A CA 1
ATOM 800 C C . ALA A 1 110 ? 12.661 11.498 48.640 1.00 94.06 110 ALA A C 1
ATOM 802 O O . ALA A 1 110 ? 12.832 10.737 47.683 1.00 94.06 110 ALA A O 1
ATOM 803 N N . ALA A 1 111 ? 11.474 12.063 48.882 1.00 94.88 111 ALA A N 1
ATOM 804 C CA . ALA A 1 111 ? 10.307 11.883 48.022 1.00 94.88 111 ALA A CA 1
ATOM 805 C C . ALA A 1 111 ? 10.531 12.469 46.618 1.00 94.88 111 ALA A C 1
ATOM 807 O O . ALA A 1 111 ? 10.211 11.809 45.625 1.00 94.88 111 ALA A O 1
ATOM 808 N N . ARG A 1 112 ? 11.149 13.657 46.517 1.00 97.31 112 ARG A N 1
ATOM 809 C CA . ARG A 1 112 ? 11.497 14.271 45.225 1.00 97.31 112 ARG A CA 1
ATOM 810 C C . ARG A 1 112 ? 12.464 13.395 44.431 1.00 97.31 112 ARG A C 1
ATOM 812 O O . ARG A 1 112 ? 12.182 13.085 43.278 1.00 97.31 112 ARG A O 1
ATOM 819 N N . ARG A 1 113 ? 13.531 12.896 45.070 1.00 97.25 113 ARG A N 1
ATOM 820 C CA . ARG A 1 113 ? 14.503 11.989 44.430 1.00 97.25 113 ARG A CA 1
ATOM 821 C C . ARG A 1 113 ? 13.868 10.679 43.962 1.00 97.25 113 ARG A C 1
ATOM 823 O O . ARG A 1 113 ? 14.211 10.194 42.889 1.00 97.25 113 ARG A O 1
ATOM 830 N N . ARG A 1 114 ? 12.924 10.105 44.721 1.00 96.69 114 ARG A N 1
ATOM 831 C CA . ARG A 1 114 ? 12.184 8.901 44.288 1.00 96.69 114 ARG A CA 1
ATOM 832 C C . ARG A 1 114 ? 11.311 9.175 43.064 1.00 96.69 114 ARG A C 1
ATOM 834 O O . ARG A 1 114 ? 11.257 8.331 42.176 1.00 96.69 114 ARG A O 1
ATOM 841 N N . ARG A 1 115 ? 10.655 10.338 43.002 1.00 96.00 115 ARG A N 1
ATOM 842 C CA . ARG A 1 115 ? 9.831 10.736 41.851 1.00 96.00 115 ARG A CA 1
ATOM 843 C C . ARG A 1 115 ? 10.684 10.983 40.608 1.00 96.00 115 ARG A C 1
ATOM 845 O O . ARG A 1 115 ? 10.370 10.433 39.561 1.00 96.00 115 ARG A O 1
ATOM 852 N N . GLU A 1 116 ? 11.788 11.717 40.749 1.00 96.62 116 GLU A N 1
ATOM 853 C CA . GLU A 1 116 ? 12.765 11.938 39.672 1.00 96.62 116 GLU A CA 1
ATOM 854 C C . GLU A 1 116 ? 13.354 10.607 39.170 1.00 96.62 116 GLU A C 1
ATOM 856 O O . GLU A 1 116 ? 13.458 10.389 37.965 1.00 96.62 116 GLU A O 1
ATOM 861 N N . ALA A 1 117 ? 13.676 9.672 40.073 1.00 95.19 117 ALA A N 1
ATOM 862 C CA . ALA A 1 117 ? 14.168 8.345 39.703 1.00 95.19 117 ALA A CA 1
ATOM 863 C C . ALA A 1 117 ? 13.105 7.488 38.992 1.00 95.19 117 ALA A C 1
ATOM 865 O O . ALA A 1 117 ? 13.429 6.793 38.031 1.00 95.19 117 ALA A O 1
ATOM 866 N N . ALA A 1 118 ? 11.844 7.542 39.434 1.00 94.44 118 ALA A N 1
ATOM 867 C CA . ALA A 1 118 ? 10.740 6.833 38.791 1.00 94.44 118 ALA A CA 1
ATOM 868 C C . ALA A 1 118 ? 10.435 7.398 37.394 1.00 94.44 118 ALA A C 1
ATOM 870 O O . ALA A 1 118 ? 10.252 6.632 36.453 1.00 94.44 118 ALA A O 1
ATOM 871 N N . GLU A 1 119 ? 10.450 8.722 37.237 1.00 95.06 119 GLU A N 1
ATOM 872 C CA . GLU A 1 119 ? 10.254 9.393 35.950 1.00 95.06 119 GLU A CA 1
ATOM 873 C C . GLU A 1 119 ? 11.420 9.121 34.989 1.00 95.06 119 GLU A C 1
ATOM 875 O O . GLU A 1 119 ? 11.200 8.813 33.820 1.00 95.06 119 GLU A O 1
ATOM 880 N N . ALA A 1 120 ? 12.663 9.121 35.483 1.00 93.06 120 ALA A N 1
ATOM 881 C CA . ALA A 1 120 ? 13.826 8.722 34.695 1.00 93.06 120 ALA A CA 1
ATOM 882 C C . ALA A 1 120 ? 13.765 7.243 34.276 1.00 93.06 120 ALA A C 1
ATOM 884 O O . ALA A 1 120 ? 14.142 6.908 33.150 1.00 93.06 120 ALA A O 1
ATOM 885 N N . ALA A 1 121 ? 13.274 6.359 35.151 1.00 90.19 121 ALA A N 1
ATOM 886 C CA . ALA A 1 121 ? 13.076 4.946 34.841 1.00 90.19 121 ALA A CA 1
ATOM 887 C C . ALA A 1 121 ? 11.972 4.740 33.792 1.00 90.19 121 ALA A C 1
ATOM 889 O O . ALA A 1 121 ? 12.178 3.966 32.855 1.00 90.19 121 ALA A O 1
ATOM 890 N N . ASP A 1 122 ? 10.848 5.457 33.891 1.00 85.19 122 ASP A N 1
ATOM 891 C CA . ASP A 1 122 ? 9.770 5.386 32.899 1.00 85.19 122 ASP A CA 1
ATOM 892 C C . ASP A 1 122 ? 10.201 5.991 31.557 1.00 85.19 122 ASP A C 1
ATOM 894 O O . ASP A 1 122 ? 10.024 5.370 30.514 1.00 85.19 122 ASP A O 1
ATOM 898 N N . ALA A 1 123 ? 10.898 7.131 31.559 1.00 83.56 123 ALA A N 1
ATOM 899 C CA . ALA A 1 123 ? 11.478 7.711 30.349 1.00 83.56 123 ALA A CA 1
ATOM 900 C C . ALA A 1 123 ? 12.501 6.766 29.691 1.00 83.56 123 ALA A C 1
ATOM 902 O O . ALA A 1 123 ? 12.531 6.621 28.466 1.00 83.56 123 ALA A O 1
ATOM 903 N N . ALA A 1 124 ? 13.328 6.076 30.484 1.00 80.69 124 ALA A N 1
ATOM 904 C CA . ALA A 1 124 ? 14.247 5.060 29.978 1.00 80.69 124 ALA A CA 1
ATOM 905 C C . ALA A 1 124 ? 13.504 3.829 29.429 1.00 80.69 124 ALA A C 1
ATOM 907 O O . ALA A 1 124 ? 13.917 3.278 28.406 1.00 80.69 124 ALA A O 1
ATOM 908 N N . ALA A 1 125 ? 12.402 3.415 30.058 1.00 77.25 125 ALA A N 1
ATOM 909 C CA . ALA A 1 125 ? 11.550 2.332 29.574 1.00 77.25 125 ALA A CA 1
ATOM 910 C C . ALA A 1 125 ? 10.835 2.712 28.268 1.00 77.25 125 ALA A C 1
ATOM 912 O O . ALA A 1 125 ? 10.805 1.912 27.335 1.00 77.25 125 ALA A O 1
ATOM 913 N N . GLN A 1 126 ? 10.337 3.946 28.155 1.00 72.25 126 GLN A N 1
ATOM 914 C CA . GLN A 1 126 ? 9.720 4.483 26.942 1.00 72.25 126 GLN A CA 1
ATOM 915 C C . GLN A 1 126 ? 10.724 4.580 25.788 1.00 72.25 126 GLN A C 1
ATOM 917 O O . GLN A 1 126 ? 10.404 4.160 24.681 1.00 72.25 126 GLN A O 1
ATOM 922 N N . ARG A 1 127 ? 11.968 5.021 26.037 1.00 70.00 127 ARG A N 1
ATOM 923 C CA . ARG A 1 127 ? 13.046 5.028 25.023 1.00 70.00 127 ARG A CA 1
ATOM 924 C C . ARG A 1 127 ? 13.443 3.631 24.540 1.00 70.00 127 ARG A C 1
ATOM 926 O O . ARG A 1 127 ? 13.989 3.497 23.452 1.00 70.00 127 ARG A O 1
ATOM 933 N N . ARG A 1 128 ? 13.202 2.599 25.354 1.00 64.50 128 ARG A N 1
ATOM 934 C CA . ARG A 1 128 ? 13.439 1.191 25.001 1.00 64.50 128 ARG A CA 1
ATOM 935 C C . ARG A 1 128 ? 12.241 0.534 24.327 1.00 64.50 128 ARG A C 1
ATOM 937 O O . ARG A 1 128 ? 12.384 -0.596 23.861 1.00 64.50 128 ARG A O 1
ATOM 944 N N . ARG A 1 129 ? 11.073 1.187 24.281 1.00 62.72 129 ARG A N 1
ATOM 945 C CA . ARG A 1 129 ? 9.945 0.649 23.524 1.00 62.72 129 ARG A CA 1
ATOM 946 C C . ARG A 1 129 ? 10.297 0.750 22.041 1.00 62.72 129 ARG A C 1
ATOM 948 O O . ARG A 1 129 ? 10.549 1.856 21.564 1.00 62.72 129 ARG A O 1
ATOM 955 N N . PRO A 1 130 ? 10.335 -0.376 21.312 1.00 55.66 130 PRO A N 1
ATOM 956 C CA . PRO A 1 130 ? 10.505 -0.323 19.871 1.00 55.66 130 PRO A CA 1
ATOM 957 C C . PRO A 1 130 ? 9.372 0.520 19.266 1.00 55.66 130 PRO A C 1
ATOM 959 O O . PRO A 1 130 ? 8.266 0.549 19.828 1.00 55.66 130 PRO A O 1
ATOM 962 N N . PRO A 1 131 ? 9.617 1.211 18.138 1.00 52.97 131 PRO A N 1
ATOM 963 C CA . PRO A 1 131 ? 8.558 1.916 17.434 1.00 52.97 131 PRO A CA 1
ATOM 964 C C . PRO A 1 131 ? 7.391 0.955 17.174 1.00 52.97 131 PRO A C 1
ATOM 966 O O . PRO A 1 131 ? 7.584 -0.205 16.814 1.00 52.97 131 PRO A O 1
ATOM 969 N N . ALA A 1 132 ? 6.162 1.428 17.395 1.00 55.91 132 ALA A N 1
ATOM 970 C CA . ALA A 1 132 ? 4.964 0.603 17.234 1.00 55.91 132 ALA A CA 1
ATOM 971 C C . ALA A 1 132 ? 4.698 0.216 15.771 1.00 55.91 132 ALA A C 1
ATOM 973 O O . ALA A 1 132 ? 3.889 -0.664 15.519 1.00 55.91 132 ALA A O 1
ATOM 974 N N . LYS A 1 133 ? 5.354 0.884 14.816 1.00 55.50 133 LYS A N 1
ATOM 975 C CA . LYS A 1 133 ? 5.211 0.613 13.389 1.00 55.50 133 LYS A CA 1
ATOM 976 C C . LYS A 1 133 ? 6.410 -0.202 12.893 1.00 55.50 133 LYS A C 1
ATOM 978 O O . LYS A 1 133 ? 7.536 0.136 13.269 1.00 55.50 133 LYS A O 1
ATOM 983 N N . PRO A 1 134 ? 6.187 -1.224 12.050 1.00 59.66 134 PRO A N 1
ATOM 984 C CA . PRO A 1 134 ? 7.268 -1.933 11.378 1.00 59.66 134 PRO A CA 1
ATOM 985 C C . PRO A 1 134 ? 8.127 -0.944 10.582 1.00 59.66 134 PRO A C 1
ATOM 987 O O . PRO A 1 134 ? 7.607 -0.019 9.954 1.00 59.66 134 PRO A O 1
ATOM 990 N N . LEU A 1 135 ? 9.446 -1.118 10.647 1.00 58.84 135 LEU A N 1
ATOM 991 C CA . LEU A 1 135 ? 10.381 -0.367 9.816 1.00 58.84 135 LEU A CA 1
ATOM 992 C C . LEU A 1 135 ? 10.420 -1.027 8.438 1.00 58.84 135 LEU A C 1
ATOM 994 O O . LEU A 1 135 ? 10.872 -2.165 8.312 1.00 58.84 135 LEU A O 1
ATOM 998 N N . THR A 1 136 ? 9.962 -0.305 7.420 1.00 64.31 136 THR A N 1
ATOM 999 C CA . THR A 1 136 ? 10.058 -0.737 6.023 1.00 64.31 136 THR A CA 1
ATOM 1000 C C . THR A 1 136 ? 11.282 -0.092 5.398 1.00 64.31 136 THR A C 1
ATOM 1002 O O . THR A 1 136 ? 11.397 1.134 5.381 1.00 64.31 136 THR A O 1
ATOM 1005 N N . PHE A 1 137 ? 12.197 -0.910 4.885 1.00 68.88 137 PHE A N 1
ATOM 1006 C CA . PHE A 1 137 ? 13.347 -0.430 4.125 1.00 68.88 137 PHE A CA 1
ATOM 1007 C C . PHE A 1 137 ? 13.074 -0.633 2.639 1.00 68.88 137 PHE A C 1
ATOM 1009 O O . PHE A 1 137 ? 12.973 -1.770 2.173 1.00 68.88 137 PHE A O 1
ATOM 1016 N N . VAL A 1 138 ? 12.970 0.477 1.911 1.00 72.50 138 VAL A N 1
ATOM 1017 C CA . VAL A 1 138 ? 12.893 0.497 0.449 1.00 72.50 138 VAL A CA 1
ATOM 1018 C C . VAL A 1 138 ? 14.290 0.795 -0.073 1.00 72.50 138 VAL A C 1
ATOM 1020 O O . VAL A 1 138 ? 14.896 1.799 0.296 1.00 72.50 138 VAL A O 1
ATOM 1023 N N . CYS A 1 139 ? 14.834 -0.095 -0.893 1.00 75.94 139 CYS A N 1
ATOM 1024 C CA . CYS A 1 139 ? 16.179 0.064 -1.433 1.00 75.94 139 CYS A CA 1
ATOM 1025 C C . CYS A 1 139 ? 16.281 -0.537 -2.835 1.00 75.94 139 CYS A C 1
ATOM 1027 O O . CYS A 1 139 ? 15.612 -1.516 -3.169 1.00 75.94 139 CYS A O 1
ATOM 1029 N N . SER A 1 140 ? 17.143 0.062 -3.656 1.00 73.38 140 SER A N 1
ATOM 1030 C CA . SER A 1 140 ? 17.494 -0.490 -4.962 1.00 73.38 140 SER A CA 1
ATOM 1031 C C . SER A 1 140 ? 18.569 -1.555 -4.778 1.00 73.38 140 SER A C 1
ATOM 1033 O O . SER A 1 140 ? 19.668 -1.247 -4.316 1.00 73.38 140 SER A O 1
ATOM 1035 N N . LEU A 1 141 ? 18.273 -2.797 -5.175 1.00 70.19 141 LEU A N 1
ATOM 1036 C CA . LEU A 1 141 ? 19.226 -3.915 -5.115 1.00 70.19 141 LEU A CA 1
ATOM 1037 C C . LEU A 1 141 ? 20.414 -3.751 -6.075 1.00 70.19 141 LEU A C 1
ATOM 1039 O O . LEU A 1 141 ? 21.423 -4.434 -5.916 1.00 70.19 141 LEU A O 1
ATOM 1043 N N . ARG A 1 142 ? 20.295 -2.857 -7.065 1.00 70.94 142 ARG A N 1
ATOM 1044 C CA . ARG A 1 142 ? 21.349 -2.586 -8.052 1.00 70.94 142 ARG A CA 1
ATOM 1045 C C . ARG A 1 142 ? 22.402 -1.599 -7.549 1.00 70.94 142 ARG A C 1
ATOM 1047 O O . ARG A 1 142 ? 23.486 -1.534 -8.115 1.00 70.94 142 ARG A O 1
ATOM 1054 N N . ASP A 1 143 ? 22.108 -0.844 -6.495 1.00 75.56 143 ASP A N 1
ATOM 1055 C CA . ASP A 1 143 ? 23.092 0.045 -5.886 1.00 75.56 143 ASP A CA 1
ATOM 1056 C C . ASP A 1 143 ? 24.027 -0.759 -4.969 1.00 75.56 143 ASP A C 1
ATOM 1058 O O . ASP A 1 143 ? 23.602 -1.357 -3.977 1.00 75.56 143 ASP A O 1
ATOM 1062 N N . HIS A 1 144 ? 25.319 -0.759 -5.296 1.00 74.88 144 HIS A N 1
ATOM 1063 C CA . HIS A 1 144 ? 26.359 -1.436 -4.525 1.00 74.88 144 HIS A CA 1
ATOM 1064 C C . HIS A 1 144 ? 26.398 -1.011 -3.046 1.00 74.88 144 HIS A C 1
ATOM 1066 O O . HIS A 1 144 ? 26.696 -1.847 -2.186 1.00 74.88 144 HIS A O 1
ATOM 1072 N N . GLN A 1 145 ? 26.073 0.249 -2.729 1.00 75.69 145 GLN A N 1
ATOM 1073 C CA . GLN A 1 145 ? 26.041 0.738 -1.349 1.00 75.69 145 GLN A CA 1
ATOM 1074 C C . GLN A 1 145 ? 24.873 0.111 -0.587 1.00 75.69 145 GLN A C 1
ATOM 1076 O O . GLN A 1 145 ? 25.066 -0.434 0.502 1.00 75.69 145 GLN A O 1
ATOM 1081 N N . ASN A 1 146 ? 23.686 0.081 -1.200 1.00 73.88 146 ASN A N 1
ATOM 1082 C CA . ASN A 1 146 ? 22.516 -0.594 -0.639 1.00 73.88 146 ASN A CA 1
ATOM 1083 C C . ASN A 1 146 ? 22.763 -2.094 -0.475 1.00 73.88 146 ASN A C 1
ATOM 1085 O O . ASN A 1 146 ? 22.462 -2.653 0.576 1.00 73.88 146 ASN A O 1
ATOM 1089 N N . ALA A 1 147 ? 23.378 -2.750 -1.462 1.00 72.81 147 ALA A N 1
ATOM 1090 C CA . ALA A 1 147 ? 23.719 -4.166 -1.370 1.00 72.81 147 ALA A CA 1
ATOM 1091 C C . ALA A 1 147 ? 24.664 -4.458 -0.188 1.00 72.81 147 ALA A C 1
ATOM 1093 O O . ALA A 1 147 ? 24.472 -5.446 0.526 1.00 72.81 147 ALA A O 1
ATOM 1094 N N . ALA A 1 148 ? 25.657 -3.599 0.065 1.00 74.25 148 ALA A N 1
ATOM 1095 C CA . ALA A 1 148 ? 26.554 -3.732 1.213 1.00 74.25 148 ALA A CA 1
ATOM 1096 C C . ALA A 1 148 ? 25.821 -3.537 2.553 1.00 74.25 148 ALA A C 1
ATOM 1098 O O . ALA A 1 148 ? 26.017 -4.329 3.479 1.00 74.25 148 ALA A O 1
ATOM 1099 N N . VAL A 1 149 ? 24.938 -2.536 2.645 1.00 74.25 149 VAL A N 1
ATOM 1100 C CA . VAL A 1 149 ? 24.110 -2.285 3.837 1.00 74.25 149 VAL A CA 1
ATOM 1101 C C . VAL A 1 149 ? 23.168 -3.459 4.105 1.00 74.25 149 VAL A C 1
ATOM 1103 O O . VAL A 1 149 ? 23.109 -3.951 5.230 1.00 74.25 149 VAL A O 1
ATOM 1106 N N . LEU A 1 150 ? 22.489 -3.975 3.079 1.00 74.75 150 LEU A N 1
ATOM 1107 C CA . LEU A 1 150 ? 21.599 -5.129 3.205 1.00 74.75 150 LEU A CA 1
ATOM 1108 C C . LEU A 1 150 ? 22.346 -6.389 3.648 1.00 74.75 150 LEU A C 1
ATOM 1110 O O . LEU A 1 150 ? 21.842 -7.109 4.506 1.00 74.75 150 LEU A O 1
ATOM 1114 N N . ARG A 1 151 ? 23.559 -6.638 3.132 1.00 76.69 151 ARG A N 1
ATOM 1115 C CA . ARG A 1 151 ? 24.417 -7.739 3.612 1.00 76.69 151 ARG A CA 1
ATOM 1116 C C . ARG A 1 151 ? 24.754 -7.577 5.091 1.00 76.69 151 ARG A C 1
ATOM 1118 O O . ARG A 1 151 ? 24.607 -8.527 5.852 1.00 76.69 151 ARG A O 1
ATOM 1125 N N . ALA A 1 152 ? 25.145 -6.374 5.511 1.00 76.25 152 ALA A N 1
ATOM 1126 C CA . ALA A 1 152 ? 25.455 -6.100 6.911 1.00 76.25 152 ALA A CA 1
ATOM 1127 C C . ALA A 1 152 ? 24.231 -6.304 7.824 1.00 76.25 152 ALA A C 1
ATOM 1129 O O . ALA A 1 152 ? 24.358 -6.910 8.890 1.00 76.25 152 ALA A O 1
ATOM 1130 N N . ILE A 1 153 ? 23.046 -5.853 7.395 1.00 73.69 153 ILE A N 1
ATOM 1131 C CA . ILE A 1 153 ? 21.780 -6.060 8.113 1.00 73.69 153 ILE A CA 1
ATOM 1132 C C . ILE A 1 153 ? 21.453 -7.555 8.208 1.00 73.69 153 ILE A C 1
ATOM 1134 O O . ILE A 1 153 ? 21.197 -8.039 9.311 1.00 73.69 153 ILE A O 1
ATOM 1138 N N . ALA A 1 154 ? 21.514 -8.295 7.094 1.00 72.12 154 ALA A N 1
ATOM 1139 C CA . ALA A 1 154 ? 21.305 -9.746 7.075 1.00 72.12 154 ALA A CA 1
ATOM 1140 C C . ALA A 1 154 ? 22.246 -10.466 8.046 1.00 72.12 154 ALA A C 1
ATOM 1142 O O . ALA A 1 154 ? 21.802 -11.295 8.837 1.00 72.12 154 ALA A O 1
ATOM 1143 N N . ASP A 1 155 ? 23.534 -10.128 8.029 1.00 75.06 155 ASP A N 1
ATOM 1144 C CA . ASP A 1 155 ? 24.531 -10.761 8.886 1.00 75.06 155 ASP A CA 1
ATOM 1145 C C . ASP A 1 155 ? 24.290 -10.474 10.372 1.00 75.06 155 ASP A C 1
ATOM 1147 O O . ASP A 1 155 ? 24.419 -11.370 11.211 1.00 75.06 155 ASP A O 1
ATOM 1151 N N . VAL A 1 156 ? 23.929 -9.236 10.724 1.00 74.94 156 VAL A N 1
ATOM 1152 C CA . VAL A 1 156 ? 23.580 -8.872 12.105 1.00 74.94 156 VAL A CA 1
ATOM 1153 C C . VAL A 1 156 ? 22.303 -9.588 12.545 1.00 74.94 156 VAL A C 1
ATOM 1155 O O . VAL A 1 156 ? 22.284 -10.157 13.640 1.00 74.94 156 VAL A O 1
ATOM 1158 N N . ALA A 1 157 ? 21.272 -9.620 11.700 1.00 70.88 157 ALA A N 1
ATOM 1159 C CA . ALA A 1 157 ? 20.018 -10.315 11.975 1.00 70.88 157 ALA A CA 1
ATOM 1160 C C . ALA A 1 157 ? 20.240 -11.823 12.181 1.00 70.88 157 ALA A C 1
ATOM 1162 O O . ALA A 1 157 ? 19.834 -12.361 13.210 1.00 70.88 157 ALA A O 1
ATOM 1163 N N . CYS A 1 158 ? 20.972 -12.487 11.279 1.00 71.50 158 CYS A N 1
ATOM 1164 C CA . CYS A 1 158 ? 21.321 -13.907 11.388 1.00 71.50 158 CYS A CA 1
ATOM 1165 C C . CYS A 1 158 ? 22.115 -14.215 12.663 1.00 71.50 158 CYS A C 1
ATOM 1167 O O . CYS A 1 158 ? 21.794 -15.177 13.366 1.00 71.50 158 CYS A O 1
ATOM 1169 N N . ARG A 1 159 ? 23.128 -13.402 13.002 1.00 73.00 159 ARG A N 1
ATOM 1170 C CA . ARG A 1 159 ? 23.905 -13.582 14.243 1.00 73.00 159 ARG A CA 1
ATOM 1171 C C . ARG A 1 159 ? 23.034 -13.429 15.487 1.00 73.00 159 ARG A C 1
ATOM 1173 O O . ARG A 1 159 ? 23.159 -14.227 16.414 1.00 73.00 159 ARG A O 1
ATOM 1180 N N . THR A 1 160 ? 22.152 -12.433 15.497 1.00 71.81 160 THR A N 1
ATOM 1181 C CA . THR A 1 160 ? 21.275 -12.140 16.638 1.00 71.81 160 THR A CA 1
ATOM 1182 C C . THR A 1 160 ? 20.249 -13.253 16.827 1.00 71.81 160 THR A C 1
ATOM 1184 O O . THR A 1 160 ? 20.145 -13.802 17.920 1.00 71.81 160 THR A O 1
ATOM 1187 N N . ALA A 1 161 ? 19.577 -13.667 15.751 1.00 67.00 161 ALA A N 1
ATOM 1188 C CA . ALA A 1 161 ? 18.629 -14.777 15.771 1.00 67.00 161 ALA A CA 1
ATOM 1189 C C . ALA A 1 161 ? 19.298 -16.091 16.211 1.00 67.00 161 ALA A C 1
ATOM 1191 O O . ALA A 1 161 ? 18.787 -16.787 17.087 1.00 67.00 161 ALA A O 1
ATOM 1192 N N . SER A 1 162 ? 20.493 -16.397 15.689 1.00 71.69 162 SER A N 1
ATOM 1193 C CA . SER A 1 162 ? 21.257 -17.588 16.095 1.00 71.69 162 SER A CA 1
ATOM 1194 C C . SER A 1 162 ? 21.618 -17.564 17.585 1.00 71.69 162 SER A C 1
ATOM 1196 O O . SER A 1 162 ? 21.533 -18.589 18.263 1.00 71.69 162 SER A O 1
ATOM 1198 N N . ALA A 1 163 ? 21.989 -16.396 18.120 1.00 73.50 163 ALA A N 1
ATOM 1199 C CA . ALA A 1 163 ? 22.285 -16.227 19.540 1.00 73.50 163 ALA A CA 1
ATOM 1200 C C . ALA A 1 163 ? 21.034 -16.400 20.421 1.00 73.50 163 ALA A C 1
ATOM 1202 O O . ALA A 1 163 ? 21.116 -17.076 21.451 1.00 73.50 163 ALA A O 1
ATOM 1203 N N . SER A 1 164 ? 19.883 -15.856 20.005 1.00 70.06 164 SER A N 1
ATOM 1204 C CA . SER A 1 164 ? 18.594 -16.028 20.692 1.00 70.06 164 SER A CA 1
ATOM 1205 C C . SER A 1 164 ? 18.173 -17.496 20.747 1.00 70.06 164 SER A C 1
ATOM 1207 O O . SER A 1 164 ? 17.870 -18.008 21.828 1.00 70.06 164 SER A O 1
ATOM 1209 N N . VAL A 1 165 ? 18.256 -18.210 19.619 1.00 67.00 165 VAL A N 1
ATOM 1210 C CA . VAL A 1 165 ? 17.958 -19.650 19.549 1.00 67.00 165 VAL A CA 1
ATOM 1211 C C . VAL A 1 165 ? 18.911 -20.444 20.446 1.00 67.00 165 VAL A C 1
ATOM 1213 O O . VAL A 1 165 ? 18.461 -21.253 21.253 1.00 67.00 165 VAL A O 1
ATOM 1216 N N . ALA A 1 166 ? 20.219 -20.173 20.403 1.00 72.50 166 ALA A N 1
ATOM 1217 C CA . ALA A 1 166 ? 21.188 -20.843 21.275 1.00 72.50 166 ALA A CA 1
ATOM 1218 C C . ALA A 1 166 ? 20.944 -20.567 22.774 1.00 72.50 166 ALA A C 1
ATOM 1220 O O . ALA A 1 166 ? 21.231 -21.412 23.625 1.00 72.50 166 ALA A O 1
ATOM 1221 N N . ALA A 1 167 ? 20.430 -19.387 23.132 1.00 72.31 167 ALA A N 1
ATOM 1222 C CA . ALA A 1 167 ? 20.027 -19.068 24.502 1.00 72.31 167 ALA A CA 1
ATOM 1223 C C . ALA A 1 167 ? 18.716 -19.768 24.907 1.00 72.31 167 ALA A C 1
ATOM 1225 O O . ALA A 1 167 ? 18.571 -20.175 26.059 1.00 72.31 167 ALA A O 1
ATOM 1226 N N . ALA A 1 168 ? 17.765 -19.929 23.985 1.00 69.31 168 ALA A N 1
ATOM 1227 C CA . ALA A 1 168 ? 16.536 -20.686 24.214 1.00 69.31 168 ALA A CA 1
ATOM 1228 C C . ALA A 1 168 ? 16.816 -22.189 24.395 1.00 69.31 168 ALA A C 1
ATOM 1230 O O . ALA A 1 168 ? 16.354 -22.783 25.366 1.00 69.31 168 ALA A O 1
ATOM 1231 N N . VAL A 1 169 ? 17.652 -22.781 23.535 1.00 72.69 169 VAL A N 1
ATOM 1232 C CA . VAL A 1 169 ? 18.041 -24.200 23.619 1.00 72.69 169 VAL A CA 1
ATOM 1233 C C . VAL A 1 169 ? 18.752 -24.510 24.939 1.00 72.69 169 VAL A C 1
ATOM 1235 O O . VAL A 1 169 ? 18.435 -25.513 25.570 1.00 72.69 169 VAL A O 1
ATOM 1238 N N . ARG A 1 170 ? 19.658 -23.637 25.408 1.00 79.69 170 ARG A N 1
ATOM 1239 C CA . ARG A 1 170 ? 20.323 -23.806 26.716 1.00 79.69 170 ARG A CA 1
ATOM 1240 C C . ARG A 1 170 ? 19.331 -23.805 27.880 1.00 79.69 170 ARG A C 1
ATOM 1242 O O . ARG A 1 170 ? 19.364 -24.711 28.702 1.00 79.69 170 ARG A O 1
ATOM 1249 N N . ARG A 1 171 ? 18.379 -22.863 27.890 1.00 76.94 171 ARG A N 1
ATOM 1250 C CA . ARG A 1 171 ? 17.297 -22.830 28.893 1.00 76.94 171 ARG A CA 1
ATOM 1251 C C . ARG A 1 171 ? 16.461 -24.111 28.893 1.00 76.94 171 ARG A C 1
ATOM 1253 O O . ARG A 1 171 ? 16.046 -24.565 29.953 1.00 76.94 171 ARG A O 1
ATOM 1260 N N . HIS A 1 172 ? 16.238 -24.699 27.720 1.00 77.25 172 HIS A N 1
ATOM 1261 C CA . HIS A 1 172 ? 15.458 -25.926 27.589 1.00 77.25 172 HIS A CA 1
ATOM 1262 C C . HIS A 1 172 ? 16.248 -27.194 27.961 1.00 77.25 172 HIS A C 1
ATOM 1264 O O . HIS A 1 172 ? 15.653 -28.163 28.431 1.00 77.25 172 HIS A O 1
ATOM 1270 N N . GLY A 1 173 ? 17.571 -27.189 27.761 1.00 72.81 173 GLY A N 1
ATOM 1271 C CA . GLY A 1 173 ? 18.470 -28.292 28.113 1.00 72.81 173 GLY A CA 1
ATOM 1272 C C . GLY A 1 173 ? 18.772 -28.385 29.610 1.00 72.81 173 GLY A C 1
ATOM 1273 O O . GLY A 1 173 ? 18.836 -29.487 30.148 1.00 72.81 173 GLY A O 1
ATOM 1274 N N . ASP A 1 174 ? 18.876 -27.245 30.297 1.00 72.44 174 ASP A N 1
ATOM 1275 C CA . ASP A 1 174 ? 19.232 -27.196 31.723 1.00 72.44 174 ASP A CA 1
ATOM 1276 C C . ASP A 1 174 ? 18.023 -27.419 32.662 1.00 72.44 174 ASP A C 1
ATOM 1278 O O . ASP A 1 174 ? 18.191 -27.677 33.853 1.00 72.44 174 ASP A O 1
ATOM 1282 N N . GLY A 1 175 ? 16.791 -27.355 32.138 1.00 57.44 175 GLY A N 1
ATOM 1283 C CA . GLY A 1 175 ? 15.541 -27.424 32.912 1.00 57.44 175 GLY A CA 1
ATOM 1284 C C . GLY A 1 175 ? 14.875 -28.803 33.025 1.00 57.44 175 GLY A C 1
ATOM 1285 O O . GLY A 1 175 ? 13.851 -28.924 33.694 1.00 57.44 175 GLY A O 1
ATOM 1286 N N . ALA A 1 176 ? 15.414 -29.862 32.412 1.00 54.59 176 ALA A N 1
ATOM 1287 C CA . ALA A 1 176 ? 14.738 -31.168 32.360 1.00 54.59 176 ALA A CA 1
ATOM 1288 C C . ALA A 1 176 ? 14.752 -31.976 33.681 1.00 54.59 176 ALA A C 1
ATOM 1290 O O . ALA A 1 176 ? 14.219 -33.083 33.713 1.00 54.59 176 ALA A O 1
ATOM 1291 N N . ALA A 1 177 ? 15.336 -31.459 34.772 1.00 55.94 177 ALA A N 1
ATOM 1292 C CA . ALA A 1 177 ? 15.487 -32.209 36.026 1.00 55.94 177 ALA A CA 1
ATOM 1293 C C . ALA A 1 177 ? 14.866 -31.572 37.287 1.00 55.94 177 ALA A C 1
ATOM 1295 O O . ALA A 1 177 ? 14.966 -32.176 38.353 1.00 55.94 177 ALA A O 1
ATOM 1296 N N . ALA A 1 178 ? 14.201 -30.411 37.225 1.00 54.75 178 ALA A N 1
ATOM 1297 C CA . ALA A 1 178 ? 13.621 -29.811 38.433 1.00 54.75 178 ALA A CA 1
ATOM 1298 C C . ALA A 1 178 ? 12.298 -29.068 38.181 1.00 54.75 178 ALA A C 1
ATOM 1300 O O . ALA A 1 178 ? 12.288 -27.974 37.634 1.00 54.75 178 ALA A O 1
ATOM 1301 N N . GLY A 1 179 ? 11.201 -29.684 38.638 1.00 49.62 179 GLY A N 1
ATOM 1302 C CA . GLY A 1 179 ? 10.007 -29.036 39.198 1.00 49.62 179 GLY A CA 1
ATOM 1303 C C . GLY A 1 179 ? 9.403 -27.850 38.442 1.00 49.62 179 GLY A C 1
ATOM 1304 O O . GLY A 1 179 ? 9.739 -26.697 38.692 1.00 49.62 179 GLY A O 1
ATOM 1305 N N . THR A 1 180 ? 8.406 -28.134 37.609 1.00 50.94 180 THR A N 1
ATOM 1306 C CA . THR A 1 180 ? 7.452 -27.161 37.065 1.00 50.94 180 THR A CA 1
ATOM 1307 C C . THR A 1 180 ? 6.507 -26.646 38.152 1.00 50.94 180 THR A C 1
ATOM 1309 O O . THR A 1 180 ? 5.481 -27.270 38.394 1.00 50.94 180 THR A O 1
ATOM 1312 N N . GLU A 1 181 ? 6.834 -25.520 38.784 1.00 54.22 181 GLU A N 1
ATOM 1313 C CA . GLU A 1 181 ? 5.869 -24.650 39.479 1.00 54.22 181 GLU A CA 1
ATOM 1314 C C . GLU A 1 181 ? 6.548 -23.324 39.872 1.00 54.22 181 GLU A C 1
ATOM 1316 O O . GLU A 1 181 ? 7.024 -23.175 40.990 1.00 54.22 181 GLU A O 1
ATOM 1321 N N . ALA A 1 182 ? 6.653 -22.359 38.949 1.00 48.03 182 ALA A N 1
ATOM 1322 C CA . ALA A 1 182 ? 6.727 -20.930 39.287 1.00 48.03 182 ALA A CA 1
ATOM 1323 C C . ALA A 1 182 ? 6.813 -20.031 38.043 1.00 48.03 182 ALA A C 1
ATOM 1325 O O . ALA A 1 182 ? 7.644 -20.234 37.164 1.00 48.03 182 ALA A O 1
ATOM 1326 N N . ALA A 1 183 ? 6.020 -18.959 38.097 1.00 45.00 183 ALA A N 1
ATOM 1327 C CA . ALA A 1 183 ? 6.225 -17.664 37.448 1.00 45.00 183 ALA A CA 1
ATOM 1328 C C . ALA A 1 183 ? 6.037 -17.582 35.921 1.00 45.00 183 ALA A C 1
ATOM 1330 O O . ALA A 1 183 ? 6.979 -17.545 35.136 1.00 45.00 183 ALA A O 1
ATOM 1331 N N . ALA A 1 184 ? 4.775 -17.388 35.533 1.00 47.47 184 ALA A N 1
ATOM 1332 C CA . ALA A 1 184 ? 4.344 -16.917 34.217 1.00 47.47 184 ALA A CA 1
ATOM 1333 C C . ALA A 1 184 ? 4.525 -15.392 34.010 1.00 47.47 184 ALA A C 1
ATOM 1335 O O . ALA A 1 184 ? 3.798 -14.799 33.219 1.00 47.47 184 ALA A O 1
ATOM 1336 N N . ASP A 1 185 ? 5.460 -14.738 34.706 1.00 45.66 185 ASP A N 1
ATOM 1337 C CA . ASP A 1 185 ? 5.601 -13.277 34.659 1.00 45.66 185 ASP A CA 1
ATOM 1338 C C . ASP A 1 185 ? 7.071 -12.882 34.475 1.00 45.66 185 ASP A C 1
ATOM 1340 O O . ASP A 1 185 ? 7.849 -12.764 35.419 1.00 45.66 185 ASP A O 1
ATOM 1344 N N . GLY A 1 186 ? 7.490 -12.794 33.212 1.00 39.88 186 GLY A N 1
ATOM 1345 C CA . GLY A 1 186 ? 8.893 -12.591 32.848 1.00 39.88 186 GLY A CA 1
ATOM 1346 C C . GLY A 1 186 ? 9.124 -12.426 31.349 1.00 39.88 186 GLY A C 1
ATOM 1347 O O . GLY A 1 186 ? 10.068 -12.989 30.799 1.00 39.88 186 GLY A O 1
ATOM 1348 N N . GLY A 1 187 ? 8.253 -11.673 30.672 1.00 41.62 187 GLY A N 1
ATOM 1349 C CA . GLY A 1 187 ? 8.412 -11.277 29.271 1.00 41.62 187 GLY A CA 1
ATOM 1350 C C . GLY A 1 187 ? 9.546 -10.263 29.096 1.00 41.62 187 GLY A C 1
ATOM 1351 O O . GLY A 1 187 ? 9.305 -9.069 28.955 1.00 41.62 187 GLY A O 1
ATOM 1352 N N . GLY A 1 188 ? 10.795 -10.724 29.128 1.00 41.06 188 GLY A N 1
ATOM 1353 C CA . GLY A 1 188 ? 11.975 -9.874 28.986 1.00 41.06 188 GLY A CA 1
ATOM 1354 C C . GLY A 1 188 ? 13.010 -10.497 28.060 1.00 41.06 188 GLY A C 1
ATOM 1355 O O . GLY A 1 188 ? 13.887 -11.215 28.523 1.00 41.06 188 GLY A O 1
ATOM 1356 N N . GLY A 1 189 ? 12.938 -10.207 26.758 1.00 36.00 189 GLY A N 1
ATOM 1357 C CA . GLY A 1 189 ? 14.048 -10.504 25.843 1.00 36.00 189 GLY A CA 1
ATOM 1358 C C . GLY A 1 189 ? 13.644 -10.898 24.427 1.00 36.00 189 GLY A C 1
ATOM 1359 O O . GLY A 1 189 ? 13.937 -12.008 24.012 1.00 36.00 189 GLY A O 1
ATOM 1360 N N . GLY A 1 190 ? 12.997 -9.997 23.685 1.00 41.72 190 GLY A N 1
ATOM 1361 C CA . GLY A 1 190 ? 12.706 -10.196 22.254 1.00 41.72 190 GLY A CA 1
ATOM 1362 C C . GLY A 1 190 ? 12.242 -8.927 21.528 1.00 41.72 190 GLY A C 1
ATOM 1363 O O . GLY A 1 190 ? 11.556 -8.994 20.518 1.00 41.72 190 GLY A O 1
ATOM 1364 N N . GLY A 1 191 ? 12.552 -7.737 22.059 1.00 44.00 191 GLY A N 1
ATOM 1365 C CA . GLY A 1 191 ? 11.939 -6.470 21.627 1.00 44.00 191 GLY A CA 1
ATOM 1366 C C . GLY A 1 191 ? 12.355 -5.934 20.250 1.00 44.00 191 GLY A C 1
ATOM 1367 O O . GLY A 1 191 ? 11.834 -4.904 19.840 1.00 44.00 191 GLY A O 1
ATOM 1368 N N . TRP A 1 192 ? 13.272 -6.591 19.535 1.00 43.47 192 TRP A N 1
ATOM 1369 C CA . TRP A 1 192 ? 13.810 -6.088 18.260 1.00 43.47 192 TRP A CA 1
ATOM 1370 C C . TRP A 1 192 ? 13.217 -6.779 17.026 1.00 43.47 192 TRP A C 1
ATOM 1372 O O . TRP A 1 192 ? 13.400 -6.297 15.914 1.00 43.47 192 TRP A O 1
ATOM 1382 N N . ALA A 1 193 ? 12.464 -7.867 17.206 1.00 47.12 193 ALA A N 1
ATOM 1383 C CA . ALA A 1 193 ? 11.931 -8.682 16.115 1.00 47.12 193 ALA A CA 1
ATOM 1384 C C . ALA A 1 193 ? 10.564 -8.205 15.580 1.00 47.12 193 ALA A C 1
ATOM 1386 O O . ALA A 1 193 ? 9.810 -8.980 14.992 1.00 47.12 193 ALA A O 1
ATOM 1387 N N . ARG A 1 194 ? 10.198 -6.930 15.777 1.00 49.62 194 ARG A N 1
ATOM 1388 C CA . ARG A 1 194 ? 8.943 -6.394 15.228 1.00 49.62 194 ARG A CA 1
ATOM 1389 C C . ARG A 1 194 ? 9.099 -6.068 13.743 1.00 49.62 194 ARG A C 1
ATOM 1391 O O . ARG A 1 194 ? 9.426 -4.946 13.378 1.00 49.62 194 ARG A O 1
ATOM 1398 N N . GLY A 1 195 ? 8.833 -7.080 12.915 1.00 53.97 195 GLY A N 1
ATOM 1399 C CA . GLY A 1 195 ? 8.356 -6.940 11.537 1.00 53.97 195 GLY A CA 1
ATOM 1400 C C . GLY A 1 195 ? 9.205 -6.074 10.616 1.00 53.97 195 GLY A C 1
ATOM 1401 O O . GLY A 1 195 ? 8.708 -5.087 10.090 1.00 53.97 195 GLY A O 1
ATOM 1402 N N . LEU A 1 196 ? 10.461 -6.454 10.389 1.00 58.53 196 LEU A N 1
ATOM 1403 C CA . LEU A 1 196 ? 11.234 -5.898 9.281 1.00 58.53 196 LEU A CA 1
ATOM 1404 C C . LEU A 1 196 ? 10.665 -6.445 7.961 1.00 58.53 196 LEU A C 1
ATOM 1406 O O . LEU A 1 196 ? 10.846 -7.625 7.659 1.00 58.53 196 LEU A O 1
ATOM 1410 N N . SER A 1 197 ? 9.987 -5.603 7.183 1.00 62.25 197 SER A N 1
ATOM 1411 C CA . SER A 1 197 ? 9.653 -5.889 5.785 1.00 62.25 197 SER A CA 1
ATOM 1412 C C . SER A 1 197 ? 10.672 -5.213 4.877 1.00 62.25 197 SER A C 1
ATOM 1414 O O . SER A 1 197 ? 10.933 -4.013 4.987 1.00 62.25 197 SER A O 1
ATOM 1416 N N . ILE A 1 198 ? 11.266 -5.997 3.981 1.00 67.88 198 ILE A N 1
ATOM 1417 C CA . ILE A 1 198 ? 12.165 -5.489 2.949 1.00 67.88 198 ILE A CA 1
ATOM 1418 C C . ILE A 1 198 ? 11.393 -5.536 1.643 1.00 67.88 198 ILE A C 1
ATOM 1420 O O . ILE A 1 198 ? 11.013 -6.612 1.182 1.00 67.88 198 ILE A O 1
ATOM 1424 N N . GLU A 1 199 ? 11.160 -4.363 1.069 1.00 75.19 199 GLU A N 1
ATOM 1425 C CA . GLU A 1 199 ? 10.516 -4.227 -0.230 1.00 75.19 199 GLU A CA 1
ATOM 1426 C C . GLU A 1 199 ? 11.589 -3.839 -1.245 1.00 75.19 199 GLU A C 1
ATOM 1428 O O . GLU A 1 199 ? 12.152 -2.742 -1.215 1.00 75.19 199 GLU A O 1
ATOM 1433 N N . ALA A 1 200 ? 11.925 -4.793 -2.112 1.00 75.81 200 ALA A N 1
ATOM 1434 C CA . ALA A 1 200 ? 12.857 -4.568 -3.200 1.00 75.81 200 ALA A CA 1
ATOM 1435 C C . ALA A 1 200 ? 12.108 -3.946 -4.377 1.00 75.81 200 ALA A C 1
ATOM 1437 O O . ALA A 1 200 ? 11.179 -4.545 -4.920 1.00 75.81 200 ALA A O 1
ATOM 1438 N N . VAL A 1 201 ? 12.543 -2.758 -4.777 1.00 79.19 201 VAL A N 1
ATOM 1439 C CA . VAL A 1 201 ? 12.026 -2.065 -5.955 1.00 79.19 201 VAL A CA 1
ATOM 1440 C C . VAL A 1 201 ? 13.069 -2.173 -7.060 1.00 79.19 201 VAL A C 1
ATOM 1442 O O . VAL A 1 201 ? 14.255 -1.943 -6.820 1.00 79.19 201 VAL A O 1
ATOM 1445 N N . GLU A 1 202 ? 12.637 -2.530 -8.270 1.00 82.50 202 GLU A N 1
ATOM 1446 C CA . GLU A 1 202 ? 13.484 -2.555 -9.464 1.00 82.50 202 GLU A CA 1
ATOM 1447 C C . GLU A 1 202 ? 13.114 -1.380 -10.386 1.00 82.50 202 GLU A C 1
ATOM 1449 O O . GLU A 1 202 ? 12.183 -1.496 -11.187 1.00 82.50 202 GLU A O 1
ATOM 1454 N N . PRO A 1 203 ? 13.836 -0.242 -10.318 1.00 82.44 203 PRO A N 1
ATOM 1455 C CA . PRO A 1 203 ? 13.468 0.960 -11.067 1.00 82.44 203 PRO A CA 1
ATOM 1456 C C . PRO A 1 203 ? 13.414 0.734 -12.580 1.00 82.44 203 PRO A C 1
ATOM 1458 O O . PRO A 1 203 ? 12.513 1.228 -13.246 1.00 82.44 203 PRO A O 1
ATOM 1461 N N . GLY A 1 204 ? 14.332 -0.070 -13.129 1.00 83.25 204 GLY A N 1
ATOM 1462 C CA . GLY A 1 204 ? 14.358 -0.376 -14.563 1.00 83.25 204 GLY A CA 1
ATOM 1463 C C . GLY A 1 204 ? 13.111 -1.122 -15.050 1.00 83.25 204 GLY A C 1
ATOM 1464 O O . GLY A 1 204 ? 12.608 -0.833 -16.136 1.00 83.25 204 GLY A O 1
ATOM 1465 N N . ALA A 1 205 ? 12.569 -2.038 -14.241 1.00 83.38 205 ALA A N 1
ATOM 1466 C CA . ALA A 1 205 ? 11.327 -2.744 -14.558 1.00 83.38 205 ALA A CA 1
ATOM 1467 C C . ALA A 1 205 ? 10.115 -1.797 -14.517 1.00 83.38 205 ALA A C 1
ATOM 1469 O O . ALA A 1 205 ? 9.242 -1.874 -15.377 1.00 83.38 205 ALA A O 1
ATOM 1470 N N . ILE A 1 206 ? 10.096 -0.857 -13.566 1.00 89.81 206 ILE A N 1
ATOM 1471 C CA . ILE A 1 206 ? 9.046 0.167 -13.473 1.00 89.81 206 ILE A CA 1
ATOM 1472 C C . ILE A 1 206 ? 9.095 1.099 -14.687 1.00 89.81 206 ILE A C 1
ATOM 1474 O O . ILE A 1 206 ? 8.085 1.268 -15.365 1.00 89.81 206 ILE A O 1
ATOM 1478 N N . VAL A 1 207 ? 10.270 1.651 -15.006 1.00 91.38 207 VAL A N 1
ATOM 1479 C CA . VAL A 1 207 ? 10.450 2.567 -16.143 1.00 91.38 207 VAL A CA 1
ATOM 1480 C C . VAL A 1 207 ? 10.092 1.881 -17.460 1.00 91.38 207 VAL A C 1
ATOM 1482 O O . VAL A 1 207 ? 9.323 2.427 -18.244 1.00 91.38 207 VAL A O 1
ATOM 1485 N N . SER A 1 208 ? 10.591 0.665 -17.700 1.00 92.12 208 SER A N 1
ATOM 1486 C CA . SER A 1 208 ? 10.251 -0.086 -18.919 1.00 92.12 208 SER A CA 1
ATOM 1487 C C . SER A 1 208 ? 8.757 -0.409 -19.016 1.00 92.12 208 SER A C 1
ATOM 1489 O O . SER A 1 208 ? 8.189 -0.314 -20.103 1.00 92.12 208 SER A O 1
ATOM 1491 N N . GLY A 1 209 ? 8.099 -0.721 -17.894 1.00 94.25 209 GLY A N 1
ATOM 1492 C CA . GLY A 1 209 ? 6.650 -0.914 -17.834 1.00 94.25 209 GLY A CA 1
ATOM 1493 C C . GLY A 1 209 ? 5.862 0.353 -18.177 1.00 94.25 209 GLY A C 1
ATOM 1494 O O . GLY A 1 209 ? 4.947 0.292 -18.997 1.00 94.25 209 GLY A O 1
ATOM 1495 N N . ILE A 1 210 ? 6.247 1.500 -17.610 1.00 95.06 210 ILE A N 1
ATOM 1496 C CA . ILE A 1 210 ? 5.652 2.811 -17.915 1.00 95.06 210 ILE A CA 1
ATOM 1497 C C . ILE A 1 210 ? 5.821 3.142 -19.402 1.00 95.06 210 ILE A C 1
ATOM 1499 O O . ILE A 1 210 ? 4.844 3.462 -20.075 1.00 95.06 210 ILE A O 1
ATOM 1503 N N . LEU A 1 211 ? 7.033 2.989 -19.944 1.00 96.44 211 LEU A N 1
ATOM 1504 C CA . LEU A 1 211 ? 7.308 3.247 -21.360 1.00 96.44 211 LEU A CA 1
ATOM 1505 C C . LEU A 1 211 ? 6.480 2.345 -22.280 1.00 96.44 211 LEU A C 1
ATOM 1507 O O . LEU A 1 211 ? 5.950 2.819 -23.281 1.00 96.44 211 LEU A O 1
ATOM 1511 N N . ALA A 1 212 ? 6.322 1.064 -21.937 1.00 97.31 212 ALA A N 1
ATOM 1512 C CA . ALA A 1 212 ? 5.484 0.147 -22.703 1.00 97.31 212 ALA A CA 1
ATOM 1513 C C . ALA A 1 212 ? 4.001 0.563 -22.690 1.00 97.31 212 ALA A C 1
ATOM 1515 O O . ALA A 1 212 ? 3.336 0.481 -23.722 1.00 97.31 212 ALA A O 1
ATOM 1516 N N . GLN A 1 213 ? 3.486 1.038 -21.549 1.00 96.94 213 GLN A N 1
ATOM 1517 C CA . GLN A 1 213 ? 2.111 1.537 -21.437 1.00 96.94 213 GLN A CA 1
ATOM 1518 C C . GLN A 1 213 ? 1.902 2.818 -22.253 1.00 96.94 213 GLN A C 1
ATOM 1520 O O . GLN A 1 213 ? 0.940 2.901 -23.013 1.00 96.94 213 GLN A O 1
ATOM 1525 N N . VAL A 1 214 ? 2.824 3.779 -22.160 1.00 97.75 214 VAL A N 1
ATOM 1526 C CA . VAL A 1 214 ? 2.769 5.033 -22.931 1.00 97.75 214 VAL A CA 1
ATOM 1527 C C . VAL A 1 214 ? 2.920 4.776 -24.432 1.00 97.75 214 VAL A C 1
ATOM 1529 O O . VAL A 1 214 ? 2.232 5.399 -25.235 1.00 97.75 214 VAL A O 1
ATOM 1532 N N . ALA A 1 215 ? 3.764 3.824 -24.838 1.00 97.31 215 ALA A N 1
ATOM 1533 C CA . ALA A 1 215 ? 3.884 3.432 -26.242 1.00 97.31 215 ALA A CA 1
ATOM 1534 C C . ALA A 1 215 ? 2.582 2.819 -26.790 1.00 97.31 215 ALA A C 1
ATOM 1536 O O . ALA A 1 215 ? 2.268 3.001 -27.966 1.00 97.31 215 ALA A O 1
ATOM 1537 N N . ALA A 1 216 ? 1.823 2.103 -25.952 1.00 97.69 216 ALA A N 1
ATOM 1538 C CA . ALA A 1 216 ? 0.535 1.524 -26.325 1.00 97.69 216 ALA A CA 1
ATOM 1539 C C . ALA A 1 216 ? -0.599 2.567 -26.368 1.00 97.69 216 ALA A C 1
ATOM 1541 O O . ALA A 1 216 ? -1.439 2.511 -27.266 1.00 97.69 216 ALA A O 1
ATOM 1542 N N . ASP A 1 217 ? -0.624 3.517 -25.428 1.00 98.19 217 ASP A N 1
ATOM 1543 C CA . ASP A 1 217 ? -1.551 4.654 -25.425 1.00 98.19 217 ASP A CA 1
ATOM 1544 C C . ASP A 1 217 ? -0.845 5.936 -24.935 1.00 98.19 217 ASP A C 1
ATOM 1546 O O . ASP A 1 217 ? -0.732 6.159 -23.725 1.00 98.19 217 ASP A O 1
ATOM 1550 N N . PRO A 1 218 ? -0.408 6.824 -25.855 1.00 97.50 218 PRO A N 1
ATOM 1551 C CA . PRO A 1 218 ? 0.317 8.047 -25.501 1.00 97.50 218 PRO A CA 1
ATOM 1552 C C . PRO A 1 218 ? -0.455 9.009 -24.595 1.00 97.50 218 PRO A C 1
ATOM 1554 O O . PRO A 1 218 ? 0.149 9.856 -23.943 1.00 97.50 218 PRO A O 1
ATOM 1557 N N . ARG A 1 219 ? -1.786 8.885 -24.516 1.00 96.81 219 ARG A N 1
ATOM 1558 C CA . ARG A 1 219 ? -2.617 9.722 -23.635 1.00 96.81 219 ARG A CA 1
ATOM 1559 C C . ARG A 1 219 ? -2.410 9.397 -22.156 1.00 96.81 219 ARG A C 1
ATOM 1561 O O . ARG A 1 219 ? -2.785 10.201 -21.312 1.00 96.81 219 ARG A O 1
ATOM 1568 N N . LEU A 1 220 ? -1.818 8.243 -21.841 1.00 96.25 220 LEU A N 1
ATOM 1569 C CA . LEU A 1 220 ? -1.469 7.874 -20.471 1.00 96.25 220 LEU A CA 1
ATOM 1570 C C . LEU A 1 220 ? -0.290 8.683 -19.924 1.00 96.25 220 LEU A C 1
ATOM 1572 O O . LEU A 1 220 ? -0.144 8.742 -18.710 1.00 96.25 220 LEU A O 1
ATOM 1576 N N . ALA A 1 221 ? 0.525 9.309 -20.783 1.00 96.38 221 ALA A N 1
ATOM 1577 C CA . ALA A 1 221 ? 1.715 10.042 -20.354 1.00 96.38 221 ALA A CA 1
ATOM 1578 C C . ALA A 1 221 ? 1.381 11.130 -19.324 1.00 96.38 221 ALA A C 1
ATOM 1580 O O . ALA A 1 221 ? 1.926 11.099 -18.228 1.00 96.38 221 ALA A O 1
ATOM 1581 N N . SER A 1 222 ? 0.416 12.008 -19.620 1.00 95.44 222 SER A N 1
ATOM 1582 C CA . SER A 1 222 ? 0.040 13.088 -18.698 1.00 95.44 222 SER A CA 1
ATOM 1583 C C . SER A 1 222 ? -0.557 12.559 -17.393 1.00 95.44 222 SER A C 1
ATOM 1585 O O . SER A 1 222 ? -0.237 13.052 -16.323 1.00 95.44 222 SER A O 1
ATOM 1587 N N . GLY A 1 223 ? -1.388 11.512 -17.458 1.00 93.12 223 GLY A N 1
ATOM 1588 C CA . GLY A 1 223 ? -1.968 10.916 -16.252 1.00 93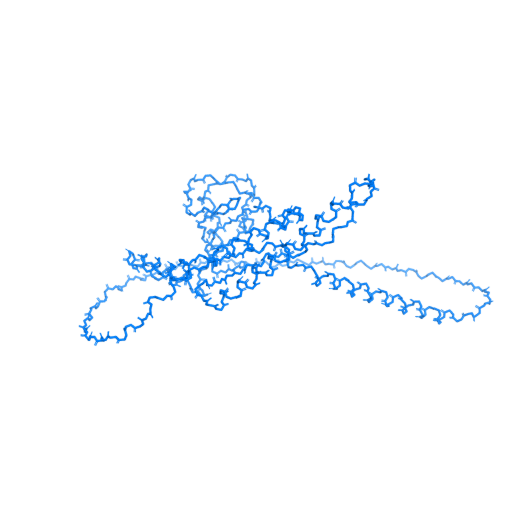.12 223 GLY A CA 1
ATOM 1589 C C . GLY A 1 223 ? -0.930 10.219 -15.367 1.00 93.12 223 GLY A C 1
ATOM 1590 O O . GLY A 1 223 ? -1.066 10.215 -14.150 1.00 93.12 223 GLY A O 1
ATOM 1591 N N . LEU A 1 224 ? 0.109 9.630 -15.964 1.00 94.38 224 LEU A N 1
ATOM 1592 C CA . LEU A 1 224 ? 1.226 9.043 -15.225 1.00 94.38 224 LEU A CA 1
ATOM 1593 C C . LEU A 1 224 ? 2.156 10.116 -14.652 1.00 94.38 224 LEU A C 1
ATOM 1595 O O . LEU A 1 224 ? 2.651 9.924 -13.549 1.00 94.38 224 LEU A O 1
ATOM 1599 N N . GLU A 1 225 ? 2.370 11.230 -15.356 1.00 93.94 225 GLU A N 1
ATOM 1600 C CA . GLU A 1 225 ? 3.086 12.396 -14.821 1.00 93.94 225 GLU A CA 1
ATOM 1601 C C . GLU A 1 225 ? 2.372 12.952 -13.583 1.00 93.94 225 GLU A C 1
ATOM 1603 O O . GLU A 1 225 ? 3.004 13.081 -12.539 1.00 93.94 225 GLU A O 1
ATOM 1608 N N . ASP A 1 226 ? 1.052 13.152 -13.652 1.00 92.44 226 ASP A N 1
ATOM 1609 C CA . ASP A 1 226 ? 0.248 13.633 -12.519 1.00 92.44 226 ASP A CA 1
ATOM 1610 C C . ASP A 1 226 ? 0.271 12.666 -11.317 1.00 92.44 226 ASP A C 1
ATOM 1612 O O . ASP A 1 226 ? 0.209 13.099 -10.170 1.00 92.44 226 ASP A O 1
ATOM 1616 N N . LEU A 1 227 ? 0.348 11.350 -11.560 1.00 92.50 227 LEU A N 1
ATOM 1617 C CA . LEU A 1 227 ? 0.429 10.322 -10.509 1.00 92.50 227 LEU A CA 1
ATOM 1618 C C . LEU A 1 227 ? 1.820 10.199 -9.872 1.00 92.50 227 LEU A C 1
ATOM 1620 O O . LEU A 1 227 ? 1.948 9.616 -8.794 1.00 92.50 227 LEU A O 1
ATOM 1624 N N . LEU A 1 228 ? 2.861 10.650 -10.572 1.00 90.62 228 LEU A N 1
ATOM 1625 C CA . LEU A 1 228 ? 4.248 10.601 -10.109 1.00 90.62 228 LEU A CA 1
ATOM 1626 C C . LEU A 1 228 ? 4.717 11.940 -9.531 1.00 90.62 228 LEU A C 1
ATOM 1628 O O . LEU A 1 228 ? 5.793 11.985 -8.935 1.00 90.62 228 LEU A O 1
ATOM 1632 N N . ASP A 1 229 ? 3.938 13.007 -9.709 1.00 91.12 229 ASP A N 1
ATOM 1633 C CA . ASP A 1 229 ? 4.217 14.318 -9.139 1.00 91.12 229 ASP A CA 1
ATOM 1634 C C . ASP A 1 229 ? 3.870 14.374 -7.643 1.00 91.12 229 ASP A C 1
ATOM 1636 O O . ASP A 1 229 ? 2.811 13.924 -7.211 1.00 91.12 229 ASP A O 1
ATOM 1640 N N . GLU A 1 230 ? 4.747 14.996 -6.852 1.00 89.06 230 GLU A N 1
ATOM 1641 C CA . GLU A 1 230 ? 4.571 15.165 -5.400 1.00 89.06 230 GLU A CA 1
ATOM 1642 C C . GLU A 1 230 ? 3.383 16.077 -5.060 1.00 89.06 230 GLU A C 1
ATOM 1644 O O . GLU A 1 230 ? 2.857 16.037 -3.949 1.00 89.06 230 GLU A O 1
ATOM 1649 N N . SER A 1 231 ? 2.981 16.941 -5.999 1.00 89.38 231 SER A N 1
ATOM 1650 C CA . SER A 1 231 ? 1.837 17.842 -5.833 1.00 89.38 231 SER A CA 1
ATOM 1651 C C . SER A 1 231 ? 0.525 17.284 -6.390 1.00 89.38 231 SER A C 1
ATOM 1653 O O . SER A 1 231 ? -0.525 17.912 -6.232 1.00 89.38 231 SER A O 1
ATOM 1655 N N . GLY A 1 232 ? 0.589 16.119 -7.038 1.00 89.31 232 GLY A N 1
ATOM 1656 C CA . GLY A 1 232 ? -0.524 15.490 -7.726 1.00 89.31 232 GLY A CA 1
ATOM 1657 C C . GLY A 1 232 ? -1.404 14.616 -6.835 1.00 89.31 232 GLY A C 1
ATOM 1658 O O . GLY A 1 232 ? -1.406 14.683 -5.605 1.00 89.31 232 GLY A O 1
ATOM 1659 N N . CYS A 1 233 ? -2.206 13.781 -7.490 1.00 92.62 233 CYS A N 1
ATOM 1660 C CA . CYS A 1 233 ? -3.027 12.797 -6.800 1.00 92.62 233 CYS A CA 1
ATOM 1661 C C . CYS A 1 233 ? -2.188 11.568 -6.441 1.00 92.62 233 CYS A C 1
ATOM 1663 O O . CYS A 1 233 ? -1.630 10.914 -7.318 1.00 92.62 233 CYS A O 1
ATOM 1665 N N . GLU A 1 234 ? -2.195 11.179 -5.169 1.00 93.50 234 GLU A N 1
ATOM 1666 C CA . GLU A 1 234 ? -1.439 10.027 -4.684 1.00 93.50 234 GLU A CA 1
ATOM 1667 C C . GLU A 1 234 ? -2.349 8.841 -4.335 1.00 93.50 234 GLU A C 1
ATOM 1669 O O . GLU A 1 234 ? -3.538 8.976 -4.014 1.00 93.50 234 GLU A O 1
ATOM 1674 N N . LEU A 1 235 ? -1.765 7.641 -4.372 1.00 95.38 235 LEU A N 1
ATOM 1675 C CA . LEU A 1 235 ? -2.421 6.409 -3.952 1.00 95.38 235 LEU A CA 1
ATOM 1676 C C . LEU A 1 235 ? -2.293 6.209 -2.443 1.00 95.38 235 LEU A C 1
ATOM 1678 O O . LEU A 1 235 ? -1.197 6.056 -1.906 1.00 95.38 235 LEU A O 1
ATOM 1682 N N . TYR A 1 236 ? -3.431 6.083 -1.767 1.00 96.12 236 TYR A N 1
ATOM 1683 C CA . TYR A 1 236 ? -3.484 5.833 -0.333 1.00 96.12 236 TYR A CA 1
ATOM 1684 C C . TYR A 1 236 ? -4.259 4.568 0.015 1.00 96.12 236 TYR A C 1
ATOM 1686 O O . TYR A 1 236 ? -5.221 4.177 -0.646 1.00 96.12 236 TYR A O 1
ATOM 1694 N N . LEU A 1 237 ? -3.867 3.963 1.138 1.00 96.50 237 LEU A N 1
ATOM 1695 C CA . LEU A 1 237 ? -4.638 2.930 1.820 1.00 96.50 237 LEU A CA 1
ATOM 1696 C C . LEU A 1 237 ? -5.362 3.547 3.019 1.00 96.50 237 LEU A C 1
ATOM 1698 O O . LEU A 1 237 ? -4.785 3.672 4.103 1.00 96.50 237 LEU A O 1
ATOM 1702 N N . LYS A 1 238 ? -6.627 3.926 2.834 1.00 96.88 238 LYS A N 1
ATOM 1703 C CA . LYS A 1 238 ? -7.455 4.548 3.879 1.00 96.88 238 LYS A CA 1
ATOM 1704 C C . LYS A 1 238 ? -8.403 3.517 4.495 1.00 96.88 238 LYS A C 1
ATOM 1706 O O . LYS A 1 238 ? -8.774 2.531 3.863 1.00 96.88 238 LYS A O 1
ATOM 1711 N N . ARG A 1 239 ? -8.772 3.691 5.765 1.00 97.00 239 ARG A N 1
ATOM 1712 C CA . ARG A 1 239 ? -9.711 2.771 6.423 1.00 97.00 239 ARG A CA 1
ATOM 1713 C C . ARG A 1 239 ? -11.162 3.104 6.024 1.00 97.00 239 ARG A C 1
ATOM 1715 O O . ARG A 1 239 ? -11.468 4.290 5.900 1.00 97.00 239 ARG A O 1
ATOM 1722 N N . PRO A 1 240 ? -12.062 2.113 5.874 1.00 97.81 240 PRO A N 1
ATOM 1723 C CA . PRO A 1 240 ? -13.458 2.351 5.491 1.00 97.81 240 PRO A CA 1
ATOM 1724 C C . PRO A 1 240 ? -14.239 3.298 6.410 1.00 97.81 240 PRO A C 1
ATOM 1726 O O . PRO A 1 240 ? -15.076 4.063 5.938 1.00 97.81 240 PRO A O 1
ATOM 1729 N N . ASP A 1 241 ? -13.943 3.282 7.712 1.00 96.81 241 ASP A N 1
ATOM 1730 C CA . ASP A 1 241 ? -14.612 4.116 8.716 1.00 96.81 241 ASP A CA 1
ATOM 1731 C C . ASP A 1 241 ? -14.418 5.617 8.473 1.00 96.81 241 ASP A C 1
ATOM 1733 O O . ASP A 1 241 ? -15.271 6.410 8.863 1.00 96.81 241 ASP A O 1
ATOM 1737 N N . ARG A 1 242 ? -13.361 6.010 7.752 1.00 96.31 242 ARG A N 1
ATOM 1738 C CA . ARG A 1 242 ? -13.136 7.405 7.348 1.00 96.31 242 ARG A CA 1
ATOM 1739 C C . ARG A 1 242 ? -14.210 7.936 6.395 1.00 96.31 242 ARG A C 1
ATOM 1741 O O . ARG A 1 242 ? -14.469 9.132 6.396 1.00 96.31 242 ARG A O 1
ATOM 1748 N N . TYR A 1 243 ? -14.845 7.056 5.629 1.00 97.19 243 TYR A N 1
ATOM 1749 C CA . TYR A 1 243 ? -15.914 7.403 4.692 1.00 97.19 243 TYR A CA 1
ATOM 1750 C C . TYR A 1 243 ? -17.313 7.159 5.271 1.00 97.19 243 TYR A C 1
ATOM 1752 O O . TYR A 1 243 ? -18.304 7.261 4.557 1.00 97.19 243 TYR A O 1
ATOM 1760 N N . GLY A 1 244 ? -17.414 6.784 6.553 1.00 97.19 244 GLY A N 1
ATOM 1761 C CA . GLY A 1 244 ? -18.689 6.420 7.173 1.00 97.19 244 GLY A CA 1
ATOM 1762 C C . GLY A 1 244 ? -19.264 5.089 6.678 1.00 97.19 244 GLY A C 1
ATOM 1763 O O . GLY A 1 244 ? -20.454 4.843 6.861 1.00 97.19 244 GLY A O 1
ATOM 1764 N N . LEU A 1 245 ? -18.445 4.226 6.064 1.00 97.56 245 LEU A N 1
ATOM 1765 C CA . LEU A 1 245 ? -18.890 2.912 5.606 1.00 97.56 245 LEU A CA 1
ATOM 1766 C C . LEU A 1 245 ? -19.074 1.970 6.811 1.00 97.56 245 LEU A C 1
ATOM 1768 O O . LEU A 1 245 ? -18.111 1.731 7.552 1.00 97.56 245 LEU A O 1
ATOM 1772 N N . PRO A 1 246 ? -20.281 1.423 7.027 1.00 95.75 246 PRO A N 1
ATOM 1773 C CA . PRO A 1 246 ? -20.569 0.578 8.178 1.00 95.75 246 PRO A CA 1
ATOM 1774 C C . PRO A 1 246 ? -19.840 -0.775 8.080 1.00 95.75 246 PRO A C 1
ATOM 1776 O O . PRO A 1 246 ? -19.874 -1.434 7.036 1.00 95.75 246 PRO A O 1
ATOM 1779 N N . PRO A 1 247 ? -19.178 -1.232 9.161 1.00 95.75 247 PRO A N 1
ATOM 1780 C CA . PRO A 1 247 ? -18.532 -2.537 9.169 1.00 95.75 247 PRO A CA 1
ATOM 1781 C C . PRO A 1 247 ? -19.578 -3.655 9.113 1.00 95.75 247 PRO A C 1
ATOM 1783 O O . PRO A 1 247 ? -20.656 -3.537 9.692 1.00 95.75 247 PRO A O 1
ATOM 1786 N N . LEU A 1 248 ? -19.225 -4.775 8.476 1.00 96.50 248 LEU A N 1
ATOM 1787 C CA . LEU A 1 248 ? -20.063 -5.975 8.313 1.00 96.50 248 LEU A CA 1
ATOM 1788 C C . LEU A 1 248 ? -21.332 -5.788 7.468 1.00 96.50 248 LEU A C 1
ATOM 1790 O O . LEU A 1 248 ? -22.073 -6.754 7.273 1.00 96.50 248 LEU A O 1
ATOM 1794 N N . GLU A 1 249 ? -21.571 -4.595 6.927 1.00 97.31 249 GLU A N 1
ATOM 1795 C CA . GLU A 1 249 ? -22.630 -4.386 5.951 1.00 97.31 249 GLU A CA 1
ATOM 1796 C C . GLU A 1 249 ? -22.216 -4.933 4.582 1.00 97.31 249 GLU A C 1
ATOM 1798 O O . GLU A 1 249 ? -21.044 -4.904 4.195 1.00 97.31 249 GLU A O 1
ATOM 1803 N N . ARG A 1 250 ? -23.194 -5.468 3.848 1.00 97.81 250 ARG A N 1
ATOM 1804 C CA . ARG A 1 250 ? -22.992 -5.958 2.489 1.00 97.81 250 ARG A CA 1
ATOM 1805 C C . ARG A 1 250 ? -23.279 -4.831 1.508 1.00 97.81 250 ARG A C 1
ATOM 1807 O O . ARG A 1 250 ? -24.438 -4.527 1.248 1.00 97.81 250 ARG A O 1
ATOM 1814 N N . LEU A 1 251 ? -22.218 -4.281 0.936 1.00 98.12 251 LEU A N 1
ATOM 1815 C CA . LEU A 1 251 ? -22.268 -3.217 -0.059 1.00 98.12 251 LEU A CA 1
ATOM 1816 C C . LEU A 1 251 ? -21.859 -3.766 -1.426 1.00 98.12 251 LEU A C 1
ATOM 1818 O O . LEU A 1 251 ? -21.137 -4.756 -1.519 1.00 98.12 251 LEU A O 1
ATOM 1822 N N . SER A 1 252 ? -22.321 -3.145 -2.501 1.00 98.31 252 SER A N 1
ATOM 1823 C CA . SER A 1 252 ? -21.717 -3.321 -3.824 1.00 98.31 252 SER A CA 1
ATOM 1824 C C . SER A 1 252 ? -20.503 -2.404 -3.968 1.00 98.31 252 SER A C 1
ATOM 1826 O O . SER A 1 252 ? -20.422 -1.366 -3.309 1.00 98.31 252 SER A O 1
ATOM 1828 N N . TRP A 1 253 ? -19.553 -2.771 -4.828 1.00 98.38 253 TRP A N 1
ATOM 1829 C CA . TRP A 1 253 ? -18.408 -1.905 -5.112 1.00 98.38 253 TRP A CA 1
ATOM 1830 C C . TRP A 1 253 ? -18.830 -0.533 -5.658 1.00 98.38 253 TRP A C 1
ATOM 1832 O O . TRP A 1 253 ? -18.257 0.475 -5.263 1.00 98.38 253 TRP A O 1
ATOM 1842 N N . GLU A 1 254 ? -19.877 -0.479 -6.483 1.00 98.50 254 GLU A N 1
ATOM 1843 C CA . GLU A 1 254 ? -20.466 0.773 -6.978 1.00 98.50 254 GLU A CA 1
ATOM 1844 C C . GLU A 1 254 ? -20.883 1.714 -5.839 1.00 98.50 254 GLU A C 1
ATOM 1846 O O . GLU A 1 254 ? -20.474 2.871 -5.821 1.00 98.50 254 GLU A O 1
ATOM 1851 N N . GLN A 1 255 ? -21.601 1.203 -4.834 1.00 98.50 255 GLN A N 1
ATOM 1852 C CA . GLN A 1 255 ? -21.991 1.993 -3.659 1.00 98.50 255 GLN A CA 1
ATOM 1853 C C . GLN A 1 255 ? -20.774 2.507 -2.881 1.00 98.50 255 GLN A C 1
ATOM 1855 O O . GLN A 1 255 ? -20.783 3.630 -2.382 1.00 98.50 255 GLN A O 1
ATOM 1860 N N . VAL A 1 256 ? -19.711 1.702 -2.779 1.00 98.38 256 VAL A N 1
ATOM 1861 C CA . VAL A 1 256 ? -18.458 2.137 -2.147 1.00 98.38 256 VAL A CA 1
ATOM 1862 C C . VAL A 1 256 ? -17.816 3.264 -2.954 1.00 98.38 256 VAL A C 1
ATOM 1864 O O . VAL A 1 256 ? -17.417 4.267 -2.366 1.00 98.38 256 VAL A O 1
ATOM 1867 N N . CYS A 1 257 ? -17.758 3.143 -4.282 1.00 98.44 257 CYS A N 1
ATOM 1868 C CA . CYS A 1 257 ? -17.262 4.203 -5.155 1.00 98.44 257 CYS A CA 1
ATOM 1869 C C . CYS A 1 257 ? -18.064 5.498 -4.996 1.00 98.44 257 CYS A C 1
ATOM 1871 O O . CYS A 1 257 ? -17.446 6.549 -4.874 1.00 98.44 257 CYS A O 1
ATOM 1873 N N . GLU A 1 258 ? -19.398 5.445 -4.951 1.00 98.44 258 GLU A N 1
ATOM 1874 C CA . GLU A 1 258 ? -20.244 6.634 -4.767 1.00 98.44 258 GLU A CA 1
ATOM 1875 C C . GLU A 1 258 ? -19.975 7.340 -3.432 1.00 98.44 258 GLU A C 1
ATOM 1877 O O . GLU A 1 258 ? -19.816 8.562 -3.396 1.00 98.44 258 GLU A O 1
ATOM 1882 N N . VAL A 1 259 ? -19.876 6.579 -2.337 1.00 98.31 259 VAL A N 1
ATOM 1883 C CA . VAL A 1 259 ? -19.605 7.131 -1.000 1.00 98.31 259 VAL A CA 1
ATOM 1884 C C . VAL A 1 259 ? -18.213 7.764 -0.931 1.00 98.31 259 VAL A C 1
ATOM 1886 O O . VAL A 1 259 ? -18.068 8.860 -0.395 1.00 98.31 259 VAL A O 1
ATOM 1889 N N . VAL A 1 260 ? -17.195 7.107 -1.493 1.00 98.19 260 VAL A N 1
ATOM 1890 C CA . VAL A 1 260 ? -15.822 7.639 -1.543 1.00 98.19 260 VAL A CA 1
ATOM 1891 C C . VAL A 1 260 ? -15.741 8.861 -2.467 1.00 98.19 260 VAL A C 1
ATOM 1893 O O . VAL A 1 260 ? -15.100 9.853 -2.132 1.00 98.19 260 VAL A O 1
ATOM 1896 N N . HIS A 1 261 ? -16.460 8.845 -3.589 1.00 97.88 261 HIS A N 1
ATOM 1897 C CA . HIS A 1 261 ? -16.521 9.974 -4.514 1.00 97.88 261 HIS A CA 1
ATOM 1898 C C . HIS A 1 261 ? -17.169 11.213 -3.892 1.00 97.88 261 HIS A C 1
ATOM 1900 O O . HIS A 1 261 ? -16.710 12.332 -4.121 1.00 97.88 261 HIS A O 1
ATOM 1906 N N . ALA A 1 262 ? -18.183 11.030 -3.043 1.00 97.69 262 ALA A N 1
ATOM 1907 C CA . ALA A 1 262 ? -18.828 12.128 -2.328 1.00 97.69 262 ALA A CA 1
ATOM 1908 C C . ALA A 1 262 ? -17.874 12.895 -1.389 1.00 97.69 262 ALA A C 1
ATOM 1910 O O . ALA A 1 262 ? -18.186 14.024 -1.008 1.00 97.69 262 ALA A O 1
ATOM 1911 N N . THR A 1 263 ? -16.718 12.322 -1.031 1.00 96.94 263 THR A N 1
ATOM 1912 C CA . THR A 1 263 ? -15.682 12.998 -0.235 1.00 96.94 263 THR A CA 1
ATOM 1913 C C . THR A 1 263 ? -14.557 13.604 -1.077 1.00 96.94 263 THR A C 1
ATOM 1915 O O . THR A 1 263 ? -13.612 14.131 -0.501 1.00 96.94 263 THR A O 1
ATOM 1918 N N . GLY A 1 264 ? -14.638 13.536 -2.411 1.00 96.38 264 GLY A N 1
ATOM 1919 C CA . GLY A 1 264 ? -13.604 14.027 -3.330 1.00 96.38 264 GLY A CA 1
ATOM 1920 C C . GLY A 1 264 ? -12.490 13.023 -3.648 1.00 96.38 264 GLY A C 1
ATOM 1921 O O . GLY A 1 264 ? -11.595 13.347 -4.419 1.00 96.38 264 GLY A O 1
ATOM 1922 N N . ASP A 1 265 ? -12.561 11.802 -3.113 1.00 97.75 265 ASP A N 1
ATOM 1923 C CA . ASP A 1 265 ? -11.587 10.740 -3.384 1.00 97.75 265 ASP A CA 1
ATOM 1924 C C . ASP A 1 265 ? -12.099 9.815 -4.503 1.00 97.75 265 ASP A C 1
ATOM 1926 O O . ASP A 1 265 ? -13.302 9.704 -4.739 1.00 97.75 265 ASP A O 1
ATOM 1930 N N . ALA A 1 266 ? -11.213 9.072 -5.168 1.00 97.81 266 ALA A N 1
ATOM 1931 C CA . ALA A 1 266 ? -11.616 8.034 -6.120 1.00 97.81 266 ALA A CA 1
ATOM 1932 C C . ALA A 1 266 ? -11.223 6.638 -5.621 1.00 97.81 266 ALA A C 1
ATOM 1934 O O . ALA A 1 266 ? -10.043 6.327 -5.462 1.00 97.81 266 ALA A O 1
ATOM 1935 N N . ALA A 1 267 ? -12.210 5.768 -5.390 1.00 98.25 267 ALA A N 1
ATOM 1936 C CA . ALA A 1 267 ? -11.966 4.384 -4.991 1.00 98.25 267 ALA A CA 1
ATOM 1937 C C . ALA A 1 267 ? -11.492 3.537 -6.181 1.00 98.25 267 ALA A C 1
ATOM 1939 O O . ALA A 1 267 ? -12.201 3.399 -7.177 1.00 98.25 267 ALA A O 1
ATOM 1940 N N . LEU A 1 268 ? -10.317 2.922 -6.052 1.00 98.25 268 LEU A N 1
ATOM 1941 C CA . LEU A 1 268 ? -9.710 2.071 -7.083 1.00 98.25 268 LEU A CA 1
ATOM 1942 C C . LEU A 1 268 ? -9.787 0.581 -6.746 1.00 98.25 268 LEU A C 1
ATOM 1944 O O . LEU A 1 268 ? -9.745 -0.271 -7.635 1.00 98.25 268 LEU A O 1
ATOM 1948 N N . GLY A 1 269 ? -9.872 0.252 -5.460 1.00 98.44 269 GLY A N 1
ATOM 1949 C CA . GLY A 1 269 ? -9.902 -1.125 -4.992 1.00 98.44 269 GLY A CA 1
ATOM 1950 C C . GLY A 1 269 ? -9.928 -1.233 -3.475 1.00 98.44 269 GLY A C 1
ATOM 1951 O O . GLY A 1 269 ? -10.148 -0.256 -2.758 1.00 98.44 269 GLY A O 1
ATOM 1952 N N . TYR A 1 270 ? -9.677 -2.430 -2.966 1.00 98.31 270 TYR A N 1
ATOM 1953 C CA . TYR A 1 270 ? -9.650 -2.689 -1.531 1.00 98.31 270 TYR A CA 1
ATOM 1954 C C . TYR A 1 270 ? -8.616 -3.756 -1.168 1.00 98.31 270 TYR A C 1
ATOM 1956 O O . TYR A 1 270 ? -8.261 -4.621 -1.967 1.00 98.31 270 TYR A O 1
ATOM 1964 N N . GLN A 1 271 ? -8.138 -3.700 0.071 1.00 97.81 271 GLN A N 1
ATOM 1965 C CA . GLN A 1 271 ? -7.354 -4.744 0.706 1.00 97.81 271 GLN A CA 1
ATOM 1966 C C . GLN A 1 271 ? -8.246 -5.485 1.703 1.00 97.81 271 GLN A C 1
ATOM 1968 O O . GLN A 1 271 ? -8.577 -4.939 2.756 1.00 97.81 271 GLN A O 1
ATOM 1973 N N . HIS A 1 272 ? -8.598 -6.733 1.389 1.00 95.19 272 HIS A N 1
ATOM 1974 C CA . HIS A 1 272 ? -9.385 -7.599 2.266 1.00 95.19 272 HIS A CA 1
ATOM 1975 C C . HIS A 1 272 ? -8.521 -8.740 2.790 1.00 95.19 272 HIS A C 1
ATOM 1977 O O . HIS A 1 272 ? -7.952 -9.509 2.013 1.00 95.19 272 HIS A O 1
ATOM 1983 N N . ARG A 1 273 ? -8.388 -8.855 4.117 1.00 90.50 273 ARG A N 1
ATOM 1984 C CA . ARG A 1 273 ? -7.550 -9.894 4.764 1.00 90.50 273 ARG A CA 1
ATOM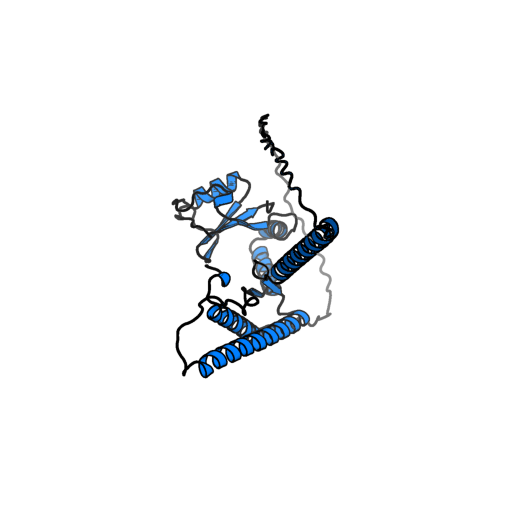 1985 C C . ARG A 1 273 ? -6.099 -9.947 4.248 1.00 90.50 273 ARG A C 1
ATOM 1987 O O . ARG A 1 273 ? -5.453 -10.986 4.316 1.00 90.50 273 ARG A O 1
ATOM 1994 N N . GLY A 1 274 ? -5.568 -8.817 3.779 1.00 88.69 274 GLY A N 1
ATOM 1995 C CA . GLY A 1 274 ? -4.222 -8.708 3.204 1.00 88.69 274 GLY A CA 1
ATOM 1996 C C . GLY A 1 274 ? -4.153 -8.909 1.687 1.00 88.69 274 GLY A C 1
ATOM 1997 O O . GLY A 1 274 ? -3.138 -8.559 1.094 1.00 88.69 274 GLY A O 1
ATOM 1998 N N . HIS A 1 275 ? -5.224 -9.382 1.045 1.00 93.00 275 HIS A N 1
ATOM 1999 C CA . HIS A 1 275 ? -5.296 -9.495 -0.410 1.00 93.00 275 HIS A CA 1
ATOM 2000 C C . HIS A 1 275 ? -5.726 -8.170 -1.026 1.00 93.00 275 HIS A C 1
ATOM 2002 O O . HIS A 1 275 ? -6.791 -7.651 -0.696 1.00 93.00 275 HIS A O 1
ATOM 2008 N N . LEU A 1 276 ? -4.889 -7.641 -1.915 1.00 96.88 276 LEU A N 1
ATOM 2009 C CA . LEU A 1 276 ? -5.176 -6.445 -2.694 1.00 96.88 276 LEU A CA 1
ATOM 2010 C C . LEU A 1 276 ? -6.011 -6.821 -3.925 1.00 96.88 276 LEU A C 1
ATOM 2012 O O . LEU A 1 276 ? -5.589 -7.653 -4.726 1.00 96.88 276 LEU A O 1
ATOM 2016 N N . VAL A 1 277 ? -7.178 -6.200 -4.070 1.00 97.75 277 VAL A N 1
ATOM 2017 C CA . VAL A 1 277 ? -8.060 -6.331 -5.234 1.00 97.75 277 VAL A CA 1
ATOM 2018 C C . VAL A 1 277 ? -8.220 -4.948 -5.853 1.00 97.75 277 VAL A C 1
ATOM 2020 O O . VAL A 1 277 ? -8.770 -4.049 -5.220 1.00 97.75 277 VAL A O 1
ATOM 2023 N N . LEU A 1 278 ? -7.725 -4.775 -7.079 1.00 98.00 278 LEU A N 1
ATOM 2024 C CA . LEU A 1 278 ? -7.844 -3.538 -7.856 1.00 98.00 278 LEU A CA 1
ATOM 2025 C C . LEU A 1 278 ? -8.896 -3.702 -8.952 1.00 98.00 278 LEU A C 1
ATOM 2027 O O . LEU A 1 278 ? -9.039 -4.792 -9.505 1.00 98.00 278 LEU A O 1
ATOM 2031 N N . ALA A 1 279 ? -9.613 -2.618 -9.254 1.00 97.56 279 ALA A N 1
ATOM 2032 C CA . ALA A 1 279 ? -10.693 -2.566 -10.238 1.00 97.56 279 ALA A CA 1
ATOM 2033 C C . ALA A 1 279 ? -11.724 -3.714 -10.107 1.00 97.56 279 ALA A C 1
ATOM 2035 O O . ALA A 1 279 ? -12.007 -4.413 -11.087 1.00 97.56 279 ALA A O 1
ATOM 2036 N N . PRO A 1 280 ? -12.289 -3.956 -8.907 1.00 98.12 280 PRO A N 1
ATOM 2037 C CA . PRO A 1 280 ? -13.325 -4.968 -8.751 1.00 98.12 280 PRO A CA 1
ATOM 2038 C C . PRO A 1 280 ? -14.583 -4.600 -9.572 1.00 98.12 280 PRO A C 1
ATOM 2040 O O . PRO A 1 280 ? -14.867 -3.419 -9.786 1.00 98.12 280 PRO A O 1
ATOM 2043 N N . PRO A 1 281 ? -15.372 -5.587 -10.039 1.00 98.06 281 PRO A N 1
ATOM 2044 C CA . PRO A 1 281 ? -16.600 -5.314 -10.786 1.00 98.06 281 PRO A CA 1
ATOM 2045 C C . PRO A 1 281 ? -17.598 -4.483 -9.969 1.00 98.06 281 PRO A C 1
ATOM 2047 O O . PRO A 1 281 ? -17.782 -4.751 -8.784 1.00 98.06 281 PRO A O 1
ATOM 2050 N N . ALA A 1 282 ? -18.313 -3.548 -10.602 1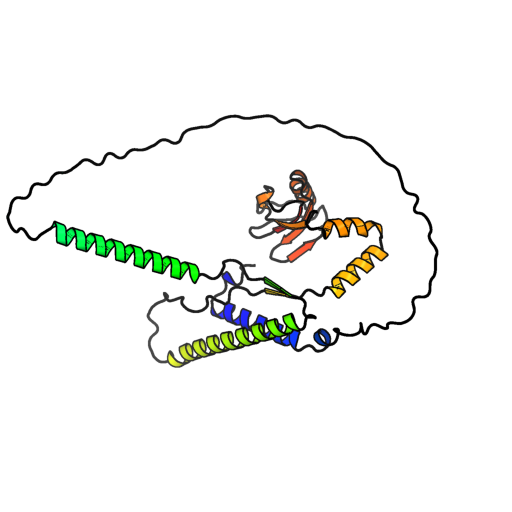.00 97.94 282 ALA A N 1
ATOM 2051 C CA . ALA A 1 282 ? -19.267 -2.649 -9.933 1.00 97.94 282 ALA A CA 1
ATOM 2052 C C . ALA A 1 282 ? -20.302 -3.389 -9.058 1.00 97.94 282 ALA A C 1
ATOM 2054 O O . ALA A 1 282 ? -20.498 -3.061 -7.890 1.00 97.94 282 ALA A O 1
ATOM 2055 N N . ALA A 1 283 ? -20.887 -4.469 -9.587 1.00 98.12 283 ALA A N 1
ATOM 2056 C CA . ALA A 1 283 ? -21.880 -5.284 -8.884 1.00 98.12 283 ALA A CA 1
ATOM 2057 C C . ALA A 1 283 ? -21.278 -6.304 -7.892 1.00 98.12 283 ALA A C 1
ATOM 2059 O O . ALA A 1 283 ? -22.011 -7.123 -7.331 1.00 98.12 283 ALA A O 1
ATOM 2060 N N . SER A 1 284 ? -19.953 -6.323 -7.699 1.00 98.00 284 SER A N 1
ATOM 2061 C CA . SER A 1 284 ? -19.320 -7.282 -6.791 1.00 98.00 284 SER A CA 1
ATOM 2062 C C . SER A 1 284 ? -19.722 -6.987 -5.338 1.00 98.00 284 SER A C 1
ATOM 2064 O O . SER A 1 284 ? -19.607 -5.845 -4.888 1.00 98.00 284 SER A O 1
ATOM 2066 N N . PRO A 1 285 ? -20.238 -7.985 -4.595 1.00 97.81 285 PRO A N 1
ATOM 2067 C CA . PRO A 1 285 ? -20.585 -7.792 -3.198 1.00 97.81 285 PRO A CA 1
ATOM 2068 C C . PRO A 1 285 ? -19.313 -7.745 -2.346 1.00 97.81 285 PRO A C 1
ATOM 2070 O O . PRO A 1 285 ? -18.484 -8.653 -2.403 1.00 97.81 285 PRO A O 1
ATOM 2073 N N . LEU A 1 286 ? -19.211 -6.724 -1.507 1.00 97.56 286 LEU A N 1
ATOM 2074 C CA . LEU A 1 286 ? -18.117 -6.475 -0.585 1.00 97.56 286 LEU A CA 1
ATOM 2075 C C . LEU A 1 286 ? -18.662 -6.383 0.843 1.00 97.56 286 LEU A C 1
ATOM 2077 O O . LEU A 1 286 ? -19.639 -5.687 1.113 1.00 97.56 286 LEU A O 1
ATOM 2081 N N . VAL A 1 287 ? -18.025 -7.108 1.761 1.00 98.06 287 VAL A N 1
ATOM 2082 C CA . VAL A 1 287 ? -18.290 -7.020 3.201 1.00 98.06 287 VAL A CA 1
ATOM 2083 C C . VAL A 1 287 ? -16.994 -6.594 3.870 1.00 98.06 287 VAL A C 1
ATOM 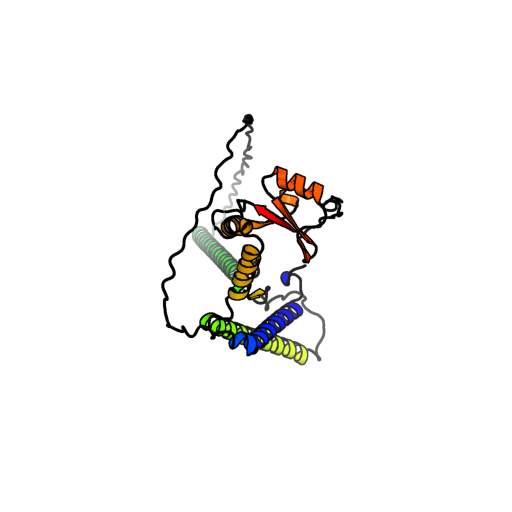2085 O O . VAL A 1 287 ? -16.047 -7.379 3.947 1.00 98.06 287 VAL A O 1
ATOM 2088 N N . LEU A 1 288 ? -16.951 -5.344 4.322 1.00 96.94 288 LEU A N 1
ATOM 2089 C CA . LEU A 1 288 ? -15.772 -4.757 4.950 1.00 96.94 288 LEU A CA 1
ATOM 2090 C C . LEU A 1 288 ? -15.707 -5.169 6.423 1.00 96.94 288 LEU A C 1
ATOM 2092 O O . LEU A 1 288 ? -16.677 -5.015 7.169 1.00 96.94 288 LEU A O 1
ATOM 2096 N N . VAL A 1 289 ? -14.561 -5.695 6.852 1.00 96.56 289 VAL A N 1
ATOM 2097 C CA . VAL A 1 289 ? -14.292 -6.050 8.253 1.00 96.56 289 VAL A CA 1
ATOM 2098 C C . VAL A 1 289 ? -13.260 -5.108 8.873 1.00 96.56 289 VAL A C 1
ATOM 2100 O O . VAL A 1 289 ? -12.544 -4.383 8.182 1.00 96.56 289 VAL A O 1
ATOM 2103 N N . ALA A 1 290 ? -13.155 -5.126 10.203 1.00 94.19 290 ALA A N 1
ATOM 2104 C CA . ALA A 1 290 ? -12.124 -4.369 10.903 1.00 94.19 290 ALA A CA 1
ATOM 2105 C C . ALA A 1 290 ? -10.720 -4.774 10.412 1.00 94.19 290 ALA A C 1
ATOM 2107 O O . ALA A 1 290 ? -10.356 -5.950 10.431 1.00 94.19 290 ALA A O 1
ATOM 2108 N N . GLY A 1 291 ? -9.933 -3.784 9.989 1.00 93.06 291 GLY A N 1
ATOM 2109 C CA . GLY A 1 291 ? -8.583 -3.978 9.453 1.00 93.06 291 GLY A CA 1
ATOM 2110 C C . GLY A 1 291 ? -8.498 -4.040 7.927 1.00 93.06 291 GLY A C 1
ATOM 2111 O O . GLY A 1 291 ? -7.384 -3.980 7.403 1.00 93.06 291 GLY A O 1
ATOM 2112 N N . ASP A 1 292 ? -9.629 -4.104 7.220 1.00 96.94 292 ASP A N 1
ATOM 2113 C CA . ASP A 1 292 ? -9.648 -3.884 5.775 1.00 96.94 292 ASP A CA 1
ATOM 2114 C C . ASP A 1 292 ? -9.307 -2.426 5.444 1.00 96.94 292 ASP A C 1
ATOM 2116 O O . ASP A 1 292 ? -9.471 -1.515 6.265 1.00 96.94 292 ASP A O 1
ATOM 2120 N N . LYS A 1 293 ? -8.811 -2.205 4.227 1.00 97.88 293 LYS A N 1
ATOM 2121 C CA . LYS A 1 293 ? -8.437 -0.878 3.725 1.00 97.88 293 LYS A CA 1
ATOM 2122 C C . LYS A 1 293 ? -9.009 -0.667 2.331 1.00 97.88 293 LYS A C 1
ATOM 2124 O O . LYS A 1 293 ? -9.138 -1.620 1.571 1.00 97.88 293 LYS A O 1
ATOM 2129 N N . LEU A 1 294 ? -9.319 0.571 1.987 1.00 98.00 294 LEU A N 1
ATOM 2130 C CA . LEU A 1 294 ? -9.656 0.991 0.634 1.00 98.00 294 LEU A CA 1
ATOM 2131 C C . LEU A 1 294 ? -8.412 1.564 -0.036 1.00 98.00 294 LEU A C 1
ATOM 2133 O O . LEU A 1 294 ? -7.657 2.305 0.592 1.00 98.00 294 LEU A O 1
ATOM 2137 N N . VAL A 1 295 ? -8.214 1.200 -1.299 1.00 98.06 295 VAL A N 1
ATOM 2138 C CA . VAL A 1 295 ? -7.215 1.794 -2.186 1.00 98.06 295 VAL A CA 1
ATOM 2139 C C . VAL A 1 295 ? -7.888 2.967 -2.867 1.00 98.06 295 VAL A C 1
ATOM 2141 O O . VAL A 1 295 ? -8.854 2.773 -3.611 1.00 98.06 295 VAL A O 1
ATOM 2144 N N . VAL A 1 296 ? -7.403 4.169 -2.595 1.00 97.94 296 VAL A N 1
ATOM 2145 C CA . VAL A 1 296 ? -8.010 5.398 -3.098 1.00 97.94 296 VAL A CA 1
ATOM 2146 C C . VAL A 1 296 ? -6.964 6.289 -3.738 1.00 97.94 296 VAL A C 1
ATOM 2148 O O . VAL A 1 296 ? -5.815 6.305 -3.304 1.00 97.94 296 VAL A O 1
ATOM 2151 N N . LEU A 1 297 ? -7.387 7.031 -4.750 1.00 97.25 297 LEU A N 1
ATOM 2152 C CA . LEU A 1 297 ? -6.660 8.162 -5.298 1.00 97.25 297 LEU A CA 1
ATOM 2153 C C . LEU A 1 297 ? -7.184 9.436 -4.625 1.00 97.25 297 LEU A C 1
ATOM 2155 O O . LEU A 1 297 ? -8.400 9.621 -4.546 1.00 97.25 297 LEU A O 1
ATOM 2159 N N . SER A 1 298 ? -6.289 10.263 -4.091 1.00 96.50 298 SER A N 1
ATOM 2160 C CA . SER A 1 298 ? -6.646 11.444 -3.296 1.00 96.50 298 SER A CA 1
ATOM 2161 C C . SER A 1 298 ? -5.562 12.515 -3.411 1.00 96.50 298 SER A C 1
ATOM 2163 O O . SER A 1 298 ? -4.382 12.187 -3.457 1.00 96.50 298 SER A O 1
ATOM 2165 N N . GLU A 1 299 ? -5.949 13.791 -3.403 1.00 94.00 299 GLU A N 1
ATOM 2166 C CA . GLU A 1 299 ? -5.016 14.935 -3.424 1.00 94.00 299 GLU A CA 1
ATOM 2167 C C . GLU A 1 299 ? -4.334 15.166 -2.067 1.00 94.00 299 GLU A C 1
ATOM 2169 O O . GLU A 1 299 ? -3.317 15.845 -1.972 1.00 94.00 299 GLU A O 1
ATOM 2174 N N . SER A 1 300 ? -4.912 14.648 -0.976 1.00 88.06 300 SER A N 1
ATOM 2175 C CA . SER A 1 300 ? -4.344 14.842 0.359 1.00 88.06 300 SER A CA 1
ATOM 2176 C C . SER A 1 300 ? -4.476 13.633 1.280 1.00 88.06 300 SER A C 1
ATOM 2178 O O . SER A 1 300 ? -5.390 12.808 1.182 1.00 88.06 300 SER A O 1
ATOM 2180 N N . PHE A 1 301 ? -3.552 13.536 2.232 1.00 75.50 301 PHE A N 1
ATOM 2181 C CA . PHE A 1 301 ? -3.549 12.468 3.226 1.00 75.50 301 PHE A CA 1
ATOM 2182 C C . PHE A 1 301 ? -4.654 12.621 4.292 1.00 75.50 301 PHE A C 1
ATOM 2184 O O . PHE A 1 301 ? -5.104 11.609 4.841 1.00 75.50 301 PHE A O 1
ATOM 2191 N N . LEU A 1 302 ? -5.104 13.850 4.591 1.00 62.16 302 LEU A N 1
ATOM 2192 C CA . LEU A 1 302 ? -5.816 14.232 5.831 1.00 62.16 302 LEU A CA 1
ATOM 2193 C C . LEU A 1 302 ? -7.281 13.815 5.916 1.00 62.16 302 LEU A C 1
ATOM 2195 O O . LEU A 1 302 ? -8.063 14.100 4.985 1.00 62.16 302 LEU A O 1
#

Foldseek 3Di:
DPFLVPDPLLVLLVVLLVVLVVLVVCLPPVVLAVVQDPPPPPPDDDDDDDDDDDDDDDDDDDDDDDDDDDDDDDDDDDDDDDDDDDDDDDDDDDDDPPPVVVVVVVVVVVVVVVVVVVVVVVVVVVVLQDPPDADEDEDECSDPVVSVVSNVVSVVSNVVSVVVVVVVVVVVVVPPPDDPDDDPDDPPDRRPSRDYDYDHDHVVVVVVVQVVVCVVPVVCVVVVVQAPDPQHWYKDWAALVVLVDDAQDKDFQLVSQVSCVVVVKGFQFKQDPNDTDGPDDRRDIDHHHPPITTTITGSDDD